Protein AF-A0A1V5JL37-F1 (afdb_monomer_lite)

Sequence (214 aa):
MAGTAVRIALARSAGPIFIAGLDFAVRDLEEHVRPNAFDREAEAGIGRLRPLETGKYGRIIRFYPEKLGGSLRSSQSLKTYAGWFAARRFPGLYRLAPSPVATGIPESPRGIWEALPRSSPPPRFRALPLPGLSDRAALVRRLVDGFLREIRRARTPEDLSPFARDLAEAVEPDLTFGPGDVPRTGTGGGFSEPLRESLAAFAESLLPFGRTSR

pLDDT: mean 81.38, std 13.49, range [35.47, 95.44]

Radius of gyration: 21.12 Å; chains: 1; bounding box: 42×52×61 Å

Foldseek 3Di:
DVVVVLVVCLVPDPAFDEDEFLQQKAFALGPGDPPDPCVVVLVVPDDPVRHSNVVSNVCCCVAFVADLDDRITHHPVSVVQLVVQLVDDRPRYAYCDDHSGRNVHHHDDPCVVVVDPDDPPDDDDDDDPDPDLLVVLVVLVVVLVVLLVQLVPFFALVSHDPVSNVLLCVQPVLDDPDPDDDRPDDDDRTCDPVSSVSSNVVSVVSNVSSDDDD

Secondary structure (DSSP, 8-state):
-HHHHHHHHHHH-SS-EEE-S--SSEETTBSSSSSPTTHHHHHTT-BTTB-HHHHHHHHHHHH--EEEETTEEE-HHHHHHHHHHHTS--TTEEESS--SS--SPPBPPTTHHHHS---SSPP---PPPPPPHHHHHHHHHHHHHHHHHHHHH-SSGGGS-HHHHHHHHHH-TT----TTPPP-SSS-SS--HHHHHHHHHHHHHTGGGG----

Structure (mmCIF, N/CA/C/O backbone):
data_AF-A0A1V5JL37-F1
#
_entry.id   AF-A0A1V5JL37-F1
#
loop_
_atom_site.group_PDB
_atom_site.id
_atom_site.type_symbol
_atom_site.label_atom_id
_atom_site.label_alt_id
_atom_site.label_comp_id
_atom_site.label_asym_id
_atom_site.label_entity_id
_atom_site.label_seq_id
_atom_site.pdbx_PDB_ins_code
_atom_site.Cartn_x
_atom_site.Cartn_y
_atom_site.Cartn_z
_atom_site.occupancy
_atom_site.B_iso_or_equiv
_atom_site.auth_seq_id
_atom_site.auth_comp_id
_atom_site.auth_asym_id
_atom_site.auth_atom_id
_atom_site.pdbx_PDB_model_num
ATOM 1 N N . MET A 1 1 ? 3.698 3.177 -2.087 1.00 65.19 1 MET A N 1
ATOM 2 C CA . MET A 1 1 ? 4.440 2.047 -1.473 1.00 65.19 1 MET A CA 1
ATOM 3 C C . MET A 1 1 ? 4.209 0.733 -2.225 1.00 65.19 1 MET A C 1
ATOM 5 O O . MET A 1 1 ? 5.151 0.250 -2.836 1.00 65.19 1 MET A O 1
ATOM 9 N N . ALA A 1 2 ? 2.990 0.172 -2.251 1.00 82.81 2 ALA A N 1
ATOM 10 C CA . ALA A 1 2 ? 2.749 -1.159 -2.837 1.00 82.81 2 ALA A CA 1
ATOM 11 C C . ALA A 1 2 ? 3.005 -1.253 -4.356 1.00 82.81 2 ALA A C 1
ATOM 13 O O . ALA A 1 2 ? 3.707 -2.159 -4.794 1.00 82.81 2 ALA A O 1
ATOM 14 N N . GLY A 1 3 ? 2.502 -0.305 -5.159 1.00 83.75 3 GLY A N 1
ATOM 15 C CA . GLY A 1 3 ? 2.716 -0.310 -6.616 1.00 83.75 3 GLY A CA 1
ATOM 16 C C . GLY A 1 3 ? 4.201 -0.257 -6.998 1.00 83.75 3 GLY A C 1
ATOM 17 O O . GLY A 1 3 ? 4.668 -1.047 -7.814 1.00 83.75 3 GLY A O 1
ATOM 18 N N . THR A 1 4 ? 4.975 0.603 -6.334 1.00 82.38 4 THR A N 1
ATOM 19 C CA . THR A 1 4 ? 6.432 0.692 -6.518 1.00 82.38 4 THR A CA 1
ATOM 20 C C . THR A 1 4 ? 7.138 -0.606 -6.131 1.00 82.38 4 THR A C 1
ATOM 22 O O . THR A 1 4 ? 7.993 -1.074 -6.876 1.00 82.38 4 THR A O 1
ATOM 25 N N . ALA A 1 5 ? 6.768 -1.219 -5.000 1.00 86.75 5 ALA A N 1
ATOM 26 C CA . ALA A 1 5 ? 7.346 -2.491 -4.571 1.00 86.75 5 ALA A CA 1
ATOM 27 C C . ALA A 1 5 ? 7.088 -3.608 -5.596 1.00 86.75 5 ALA A C 1
ATOM 29 O O . ALA A 1 5 ? 8.011 -4.341 -5.943 1.00 86.75 5 ALA A O 1
ATOM 30 N N . VAL A 1 6 ? 5.868 -3.682 -6.140 1.00 90.00 6 VAL A N 1
ATOM 31 C CA . VAL A 1 6 ? 5.514 -4.633 -7.205 1.00 90.00 6 VAL A CA 1
ATOM 32 C C . VAL A 1 6 ? 6.345 -4.390 -8.462 1.00 90.00 6 VAL A C 1
ATOM 34 O O . VAL A 1 6 ? 6.887 -5.339 -9.020 1.00 90.00 6 VAL A O 1
ATOM 37 N N . ARG A 1 7 ? 6.523 -3.133 -8.883 1.00 86.31 7 ARG A N 1
ATOM 38 C CA . ARG A 1 7 ? 7.370 -2.802 -10.041 1.00 86.31 7 ARG A CA 1
ATOM 39 C C . ARG A 1 7 ? 8.827 -3.193 -9.834 1.00 86.31 7 ARG A C 1
ATOM 41 O O . ARG A 1 7 ? 9.438 -3.747 -10.741 1.00 86.31 7 ARG A O 1
ATOM 48 N N . ILE A 1 8 ? 9.377 -2.931 -8.649 1.00 85.38 8 ILE A N 1
ATOM 49 C CA . ILE A 1 8 ? 10.748 -3.332 -8.310 1.00 85.38 8 ILE A CA 1
ATOM 50 C C . ILE A 1 8 ? 10.872 -4.856 -8.343 1.00 85.38 8 ILE A C 1
ATOM 52 O O . ILE A 1 8 ? 11.829 -5.363 -8.921 1.00 85.38 8 ILE A O 1
ATOM 56 N N . ALA A 1 9 ? 9.910 -5.579 -7.767 1.00 88.81 9 ALA A N 1
ATOM 57 C CA . ALA A 1 9 ? 9.911 -7.037 -7.770 1.00 88.81 9 ALA A CA 1
ATOM 58 C C . ALA A 1 9 ? 9.854 -7.590 -9.202 1.00 88.81 9 ALA A C 1
ATOM 60 O O . ALA A 1 9 ? 10.715 -8.374 -9.582 1.00 88.81 9 ALA A O 1
ATOM 61 N N . LEU A 1 10 ? 8.932 -7.102 -10.036 1.00 87.44 10 LEU A N 1
ATOM 62 C CA . LEU A 1 10 ? 8.824 -7.507 -11.443 1.00 87.44 10 LEU A CA 1
ATOM 63 C C . LEU A 1 10 ? 10.094 -7.207 -12.250 1.00 87.44 10 LEU A C 1
ATOM 65 O O . LEU A 1 10 ? 10.475 -7.995 -13.105 1.00 87.44 10 LEU A O 1
ATOM 69 N N . ALA A 1 11 ? 10.774 -6.094 -11.968 1.00 86.06 11 ALA A N 1
ATOM 70 C CA . ALA A 1 11 ? 12.003 -5.721 -12.665 1.00 86.06 11 ALA A CA 1
ATOM 71 C C . ALA A 1 11 ? 13.248 -6.502 -12.202 1.00 86.06 11 ALA A C 1
ATOM 73 O O . ALA A 1 11 ? 14.279 -6.460 -12.872 1.00 86.06 11 ALA A O 1
ATOM 74 N N . ARG A 1 12 ? 13.206 -7.148 -11.030 1.00 86.75 12 ARG A N 1
ATOM 75 C CA . ARG A 1 12 ? 14.384 -7.772 -10.395 1.00 86.75 12 ARG A CA 1
ATOM 76 C C . ARG A 1 12 ? 14.268 -9.280 -10.219 1.00 86.75 12 ARG A C 1
ATOM 78 O O . ARG A 1 12 ? 15.292 -9.938 -10.053 1.00 86.75 12 ARG A O 1
ATOM 85 N N . SER A 1 13 ? 13.059 -9.822 -10.231 1.00 84.25 13 SER A N 1
ATOM 86 C CA . SER A 1 13 ? 12.804 -11.242 -10.034 1.00 84.25 13 SER A CA 1
ATOM 87 C C . SER A 1 13 ? 12.755 -11.976 -11.370 1.00 84.25 13 SER A C 1
ATOM 89 O O . SER A 1 13 ? 12.051 -11.573 -12.286 1.00 84.25 13 SER A O 1
ATOM 91 N N . ALA A 1 14 ? 13.474 -13.096 -11.458 1.00 83.38 14 ALA A N 1
ATOM 92 C CA . ALA A 1 14 ? 13.397 -14.021 -12.593 1.00 83.38 14 ALA A CA 1
ATOM 93 C C . ALA A 1 14 ? 12.293 -15.087 -12.431 1.00 83.38 14 ALA A C 1
ATOM 95 O O . ALA A 1 14 ? 12.045 -15.868 -13.344 1.00 83.38 14 ALA A O 1
ATOM 96 N N . GLY A 1 15 ? 11.663 -15.152 -11.255 1.00 85.81 15 GLY A N 1
ATOM 97 C CA . GLY A 1 15 ? 10.630 -16.127 -10.908 1.00 85.81 15 GLY A CA 1
ATOM 98 C C . GLY A 1 15 ? 9.301 -15.469 -10.532 1.00 85.81 15 GLY A C 1
ATOM 99 O O . GLY A 1 15 ? 9.206 -14.239 -10.522 1.00 85.81 15 GLY A O 1
ATOM 100 N N . PRO A 1 16 ? 8.278 -16.277 -10.198 1.00 90.44 16 PRO A N 1
ATOM 101 C CA . PRO A 1 16 ? 7.002 -15.757 -9.722 1.00 90.44 16 PRO A CA 1
ATOM 102 C C . PRO A 1 16 ? 7.210 -14.926 -8.451 1.00 90.44 16 PRO A C 1
ATOM 104 O O . PRO A 1 16 ? 8.009 -15.301 -7.588 1.00 90.44 16 PRO A O 1
ATOM 107 N N . ILE A 1 17 ? 6.490 -13.810 -8.324 1.00 92.44 17 ILE A N 1
ATOM 108 C CA . ILE A 1 17 ? 6.472 -13.027 -7.088 1.00 92.44 17 ILE A CA 1
ATOM 109 C C . ILE A 1 17 ? 5.127 -13.169 -6.393 1.00 92.44 17 ILE A C 1
ATOM 111 O O . ILE A 1 17 ? 4.061 -13.156 -7.009 1.00 92.44 17 ILE A O 1
ATOM 115 N N . PHE A 1 18 ? 5.203 -13.287 -5.075 1.00 92.31 18 PHE A N 1
ATOM 116 C CA . PHE A 1 18 ? 4.049 -13.479 -4.223 1.00 92.31 18 PHE A CA 1
ATOM 117 C C . PHE A 1 18 ? 3.855 -12.267 -3.323 1.00 92.31 18 PHE A C 1
ATOM 119 O O . PHE A 1 18 ? 4.806 -11.794 -2.699 1.00 92.31 18 PHE A O 1
ATOM 126 N N . ILE A 1 19 ? 2.622 -11.773 -3.245 1.00 92.75 19 ILE A N 1
ATOM 127 C CA . ILE A 1 19 ? 2.252 -10.629 -2.417 1.00 92.75 19 ILE A CA 1
ATOM 128 C C . ILE A 1 19 ? 1.312 -11.040 -1.283 1.00 92.75 19 ILE A C 1
ATOM 130 O O . ILE A 1 19 ? 0.408 -11.860 -1.453 1.00 92.75 19 ILE A O 1
ATOM 134 N N . ALA A 1 20 ? 1.529 -10.430 -0.121 1.00 90.94 20 ALA A N 1
ATOM 135 C CA . ALA A 1 20 ? 0.721 -10.584 1.081 1.00 90.94 20 ALA A CA 1
ATOM 136 C C . ALA A 1 20 ? 0.350 -9.209 1.652 1.00 90.94 20 ALA A C 1
ATOM 138 O O . ALA A 1 20 ? 1.072 -8.236 1.431 1.00 90.94 20 ALA A O 1
ATOM 139 N N . GLY A 1 21 ? -0.764 -9.139 2.387 1.00 88.38 21 GLY A N 1
ATOM 140 C CA . GLY A 1 21 ? -1.201 -7.926 3.092 1.00 88.38 21 GLY A CA 1
ATOM 141 C C . GLY A 1 21 ? -1.661 -6.779 2.187 1.00 88.38 21 GLY A C 1
ATOM 142 O O . GLY A 1 21 ? -1.645 -5.623 2.606 1.00 88.38 21 GLY A O 1
ATOM 143 N N . LEU A 1 22 ? -2.034 -7.068 0.935 1.00 91.19 22 LEU A N 1
ATOM 144 C CA . LEU A 1 22 ? -2.552 -6.078 -0.013 1.00 91.19 22 LEU A CA 1
ATOM 145 C C . LEU A 1 22 ? -4.084 -6.140 -0.074 1.00 91.19 22 LEU A C 1
ATOM 147 O O . LEU A 1 22 ? -4.662 -6.519 -1.090 1.00 91.19 22 LEU A O 1
ATOM 151 N N . ASP A 1 23 ? -4.744 -5.820 1.033 1.00 92.25 23 ASP A N 1
ATOM 152 C CA . ASP A 1 23 ? -6.185 -6.076 1.193 1.00 92.25 23 ASP A CA 1
ATOM 153 C C . ASP A 1 23 ? -7.073 -4.908 0.744 1.00 92.25 23 ASP A C 1
ATOM 155 O O . ASP A 1 23 ? -8.267 -5.087 0.518 1.00 92.25 23 ASP A O 1
ATOM 159 N N . PHE A 1 24 ? -6.498 -3.704 0.610 1.00 93.31 24 PHE A N 1
ATOM 160 C CA . PHE A 1 24 ? -7.221 -2.447 0.335 1.00 93.31 24 PHE A CA 1
ATOM 161 C C . PHE A 1 24 ? -8.453 -2.236 1.229 1.00 93.31 24 PHE A C 1
ATOM 163 O O . PHE A 1 24 ? -9.437 -1.587 0.860 1.00 93.31 24 PHE A O 1
ATOM 170 N N . ALA A 1 25 ? -8.359 -2.764 2.441 1.00 94.38 25 ALA A N 1
ATOM 171 C CA . ALA A 1 25 ? -9.341 -2.662 3.491 1.00 94.38 25 ALA A CA 1
ATOM 172 C C . ALA A 1 25 ? -8.619 -2.662 4.837 1.00 94.38 25 ALA A C 1
ATOM 174 O O . ALA A 1 25 ? -7.505 -3.173 4.963 1.00 94.38 25 ALA A O 1
ATOM 175 N N . VAL A 1 26 ? -9.285 -2.100 5.834 1.00 94.12 26 VAL A N 1
ATOM 176 C CA . VAL A 1 26 ? -8.889 -2.163 7.240 1.00 94.12 26 VAL A CA 1
ATOM 177 C C . VAL A 1 26 ? -9.879 -3.046 7.986 1.00 94.12 26 VAL A C 1
ATOM 179 O O . VAL A 1 26 ? -11.046 -3.137 7.591 1.00 94.12 26 VAL A O 1
ATOM 182 N N . ARG A 1 27 ? -9.427 -3.696 9.059 1.00 93.19 27 ARG A N 1
ATOM 183 C CA . ARG A 1 27 ? -10.255 -4.592 9.874 1.00 93.19 27 ARG A CA 1
ATOM 184 C C . ARG A 1 27 ? -10.340 -4.056 11.294 1.00 93.19 27 ARG A C 1
ATOM 186 O O . ARG A 1 27 ? -9.326 -3.973 11.977 1.00 93.19 27 ARG A O 1
ATOM 193 N N . ASP A 1 28 ? -11.543 -3.712 11.742 1.00 92.19 28 ASP A N 1
ATOM 194 C CA . ASP A 1 28 ? -11.780 -3.097 13.053 1.00 92.19 28 ASP A CA 1
ATOM 195 C C . ASP A 1 28 ? -10.864 -1.883 13.296 1.00 92.19 28 ASP A C 1
ATOM 197 O O . ASP A 1 28 ? -10.957 -0.881 12.591 1.00 92.19 28 ASP A O 1
ATOM 201 N N . LEU A 1 29 ? -9.977 -1.970 14.292 1.00 90.38 29 LEU A N 1
ATOM 202 C CA . LEU A 1 29 ? -9.016 -0.933 14.676 1.00 90.38 29 LEU A CA 1
ATOM 203 C C . LEU A 1 29 ? -7.620 -1.152 14.072 1.00 90.38 29 LEU A C 1
ATOM 205 O O . LEU A 1 29 ? -6.661 -0.489 14.471 1.00 90.38 29 LEU A O 1
ATOM 209 N N . GLU A 1 30 ? -7.491 -2.109 13.153 1.00 89.25 30 GLU A N 1
ATOM 210 C CA . GLU A 1 30 ? -6.232 -2.518 12.536 1.00 89.25 30 GLU A CA 1
ATOM 211 C C . GLU A 1 30 ? -6.154 -2.006 11.096 1.00 89.25 30 GLU A C 1
ATOM 213 O O . GLU A 1 30 ? -6.783 -2.538 10.179 1.00 89.25 30 GLU A O 1
ATOM 218 N N . GLU A 1 31 ? -5.354 -0.956 10.902 1.00 88.00 31 GLU A N 1
ATOM 219 C CA . GLU A 1 31 ? -5.059 -0.392 9.577 1.00 88.00 31 GLU A CA 1
ATOM 220 C C . GLU A 1 31 ? -3.932 -1.156 8.860 1.00 88.00 31 GLU A C 1
ATOM 222 O O . GLU A 1 31 ? -3.857 -1.166 7.633 1.00 88.00 31 GLU A O 1
ATOM 227 N N . HIS A 1 32 ? -3.041 -1.793 9.627 1.00 86.25 32 HIS A N 1
ATOM 228 C CA . HIS A 1 32 ? -1.829 -2.446 9.138 1.00 86.25 32 HIS A CA 1
ATOM 229 C C . HIS A 1 32 ? -1.472 -3.689 9.958 1.00 86.25 32 HIS A C 1
ATOM 231 O O . HIS A 1 32 ? -1.876 -3.833 11.112 1.00 86.25 32 HIS A O 1
ATOM 237 N N . VAL A 1 33 ? -0.641 -4.558 9.371 1.00 85.62 33 VAL A N 1
ATOM 238 C CA . VAL A 1 33 ? -0.002 -5.658 10.101 1.00 85.62 33 VAL A CA 1
ATOM 239 C C . VAL A 1 33 ? 0.884 -5.108 11.221 1.00 85.62 33 VAL A C 1
ATOM 241 O O . VAL A 1 33 ? 1.600 -4.119 11.033 1.00 85.62 33 VAL A O 1
ATOM 244 N N . ARG A 1 34 ? 0.838 -5.754 12.388 1.00 82.06 34 ARG A N 1
ATOM 245 C CA . ARG A 1 34 ? 1.674 -5.390 13.532 1.00 82.06 34 ARG A CA 1
ATOM 246 C C . ARG A 1 34 ? 3.033 -6.100 13.484 1.00 82.06 34 ARG A C 1
ATOM 248 O O . ARG A 1 34 ? 3.092 -7.252 13.052 1.00 82.06 34 ARG A O 1
ATOM 255 N N . PRO A 1 35 ? 4.103 -5.459 13.986 1.00 80.12 35 PRO A N 1
ATOM 256 C CA . PRO A 1 35 ? 4.133 -4.092 14.519 1.00 80.12 35 PRO A CA 1
ATOM 257 C C . PRO A 1 35 ? 4.178 -3.037 13.401 1.00 80.12 35 PRO A C 1
ATOM 259 O O . PRO A 1 35 ? 4.960 -3.167 12.459 1.00 80.12 35 PRO A O 1
ATOM 262 N N . ASN A 1 36 ? 3.386 -1.967 13.523 1.00 79.12 36 ASN A N 1
ATOM 263 C CA . ASN A 1 36 ? 3.462 -0.826 12.614 1.00 79.12 36 ASN A CA 1
ATOM 264 C C . ASN A 1 36 ? 4.206 0.346 13.279 1.00 79.12 36 ASN A C 1
ATOM 266 O O . ASN A 1 36 ? 4.000 0.648 14.451 1.00 79.12 36 ASN A O 1
ATOM 270 N N . ALA A 1 37 ? 5.081 1.029 12.534 1.00 73.81 37 ALA A N 1
ATOM 271 C CA . ALA A 1 37 ? 5.881 2.131 13.078 1.00 73.81 37 ALA A CA 1
ATOM 272 C C . ALA A 1 37 ? 5.026 3.297 13.616 1.00 73.81 37 ALA A C 1
ATOM 274 O O . ALA A 1 37 ? 5.430 3.950 14.577 1.00 73.81 37 ALA A O 1
ATOM 275 N N . PHE A 1 38 ? 3.841 3.521 13.042 1.00 77.12 38 PHE A N 1
ATOM 276 C CA . PHE A 1 38 ? 2.899 4.561 13.460 1.00 77.12 38 PHE A CA 1
ATOM 277 C C . PHE A 1 38 ? 2.055 4.160 14.676 1.00 77.12 38 PHE A C 1
ATOM 279 O O . PHE A 1 38 ? 1.440 5.033 15.290 1.00 77.12 38 PHE A O 1
ATOM 286 N N . ASP A 1 39 ? 2.047 2.879 15.074 1.00 80.75 39 ASP A N 1
ATOM 287 C CA . ASP A 1 39 ? 1.365 2.454 16.304 1.00 80.75 39 ASP A CA 1
ATOM 288 C C . ASP A 1 39 ? 1.979 3.159 17.522 1.00 80.75 39 ASP A C 1
ATOM 290 O O . ASP A 1 39 ? 1.252 3.676 18.366 1.00 80.75 39 ASP A O 1
ATOM 294 N N . ARG A 1 40 ? 3.313 3.288 17.560 1.00 81.38 40 ARG A N 1
ATOM 295 C CA . ARG A 1 40 ? 4.029 3.966 18.654 1.00 81.38 40 ARG A CA 1
ATOM 296 C C . ARG A 1 40 ? 3.666 5.439 18.795 1.00 81.38 40 ARG A C 1
ATOM 298 O O . ARG A 1 40 ? 3.584 5.950 19.906 1.00 81.38 40 ARG A O 1
ATOM 305 N N . GLU A 1 41 ? 3.458 6.123 17.676 1.00 79.88 41 GLU A N 1
ATOM 306 C CA . GLU A 1 41 ? 3.046 7.526 17.686 1.00 79.88 41 GLU A CA 1
ATOM 307 C C . GLU A 1 41 ? 1.610 7.671 18.202 1.00 79.88 41 GLU A C 1
ATOM 309 O O . GLU A 1 41 ? 1.326 8.556 19.008 1.00 79.88 41 GLU A O 1
ATOM 314 N N . ALA A 1 42 ? 0.714 6.759 17.808 1.00 77.69 42 ALA A N 1
ATOM 315 C CA . ALA A 1 42 ? -0.639 6.708 18.354 1.00 77.69 42 ALA A CA 1
ATOM 316 C C . ALA A 1 42 ? -0.639 6.401 19.864 1.00 77.69 42 ALA A C 1
ATOM 318 O O . ALA A 1 42 ? -1.475 6.929 20.600 1.00 77.69 42 ALA A O 1
ATOM 319 N N . GLU A 1 43 ? 0.309 5.585 20.328 1.00 84.81 43 GLU A N 1
ATOM 320 C CA . GLU A 1 43 ? 0.458 5.206 21.733 1.00 84.81 43 GLU A CA 1
ATOM 321 C C . GLU A 1 43 ? 1.050 6.313 22.619 1.00 84.81 43 GLU A C 1
ATOM 323 O O . GLU A 1 43 ? 0.711 6.405 23.798 1.00 84.81 43 GLU A O 1
ATOM 328 N N . ALA A 1 44 ? 1.874 7.205 22.062 1.00 84.19 44 ALA A N 1
ATOM 329 C CA . ALA A 1 44 ? 2.546 8.265 22.820 1.00 84.19 44 ALA A CA 1
ATOM 330 C C . ALA A 1 44 ? 1.585 9.260 23.506 1.00 84.19 44 ALA A C 1
ATOM 332 O O . ALA A 1 44 ? 1.969 9.938 24.456 1.00 84.19 44 ALA A O 1
ATOM 333 N N . GLY A 1 45 ? 0.337 9.359 23.036 1.00 80.06 45 GLY A N 1
ATOM 334 C CA . GLY A 1 45 ? -0.687 10.257 23.581 1.00 80.06 45 GLY A CA 1
ATOM 335 C C . GLY A 1 45 ? -1.691 9.604 24.536 1.00 80.06 45 GLY A C 1
ATOM 336 O O . GLY A 1 45 ? -2.704 10.238 24.847 1.00 80.06 45 GLY A O 1
ATOM 337 N N . ILE A 1 46 ? -1.473 8.350 24.944 1.00 88.69 46 ILE A N 1
ATOM 338 C CA . ILE A 1 46 ? -2.421 7.608 25.786 1.00 88.69 46 ILE A CA 1
ATOM 339 C C . ILE A 1 46 ? -2.385 8.126 27.225 1.00 88.69 46 ILE A C 1
ATOM 341 O O . ILE A 1 46 ? -1.328 8.296 27.827 1.00 88.69 46 ILE A O 1
ATOM 345 N N . GLY A 1 47 ? -3.566 8.303 27.813 1.00 87.69 47 GLY A N 1
ATOM 346 C CA . GLY A 1 47 ? -3.708 8.592 29.236 1.00 87.69 47 GLY A CA 1
ATOM 347 C C . GLY A 1 47 ? -5.092 8.228 29.759 1.00 87.69 47 GLY A C 1
ATOM 348 O O . GLY A 1 47 ? -5.980 7.853 28.997 1.00 87.69 47 GLY A O 1
ATOM 349 N N . ARG A 1 48 ? -5.307 8.395 31.070 1.00 91.50 48 ARG A N 1
ATOM 350 C CA . ARG A 1 48 ? -6.574 8.050 31.746 1.00 91.50 48 ARG A CA 1
ATOM 351 C C . ARG A 1 48 ? -7.815 8.670 31.086 1.00 91.50 48 ARG A C 1
ATOM 353 O O . ARG A 1 48 ? -8.865 8.041 31.067 1.00 91.50 48 ARG A O 1
ATOM 360 N N . LEU A 1 49 ? -7.695 9.891 30.561 1.00 91.56 49 LEU A N 1
ATOM 361 C CA . LEU A 1 49 ? -8.787 10.623 29.901 1.00 91.56 49 LEU A CA 1
ATOM 362 C C . LEU A 1 49 ? -8.772 10.495 28.369 1.00 91.56 49 LEU A C 1
ATOM 364 O O . LEU A 1 49 ? -9.640 11.044 27.696 1.00 91.56 49 LEU A O 1
ATOM 368 N N . ARG A 1 50 ? -7.787 9.787 27.807 1.00 87.50 50 ARG A N 1
ATOM 369 C CA . ARG A 1 50 ? -7.625 9.589 26.364 1.00 87.50 50 ARG A CA 1
ATOM 370 C C . ARG A 1 50 ? -7.179 8.148 26.075 1.00 87.50 50 ARG A C 1
ATOM 372 O O . ARG A 1 50 ? -5.995 7.921 25.813 1.00 87.50 50 ARG A O 1
ATOM 379 N N . PRO A 1 51 ? -8.106 7.175 26.141 1.00 90.69 51 PRO A N 1
ATOM 380 C CA . PRO A 1 51 ? -7.819 5.788 25.783 1.00 90.69 51 PRO A CA 1
ATOM 381 C C . PRO A 1 51 ? -7.404 5.660 24.313 1.00 90.69 51 PRO A C 1
ATOM 383 O O . PRO A 1 51 ? -7.907 6.392 23.451 1.00 90.69 51 PRO A O 1
ATOM 386 N N . LEU A 1 52 ? -6.515 4.709 24.020 1.00 90.25 52 LEU A N 1
ATOM 387 C CA . LEU A 1 52 ? -6.020 4.456 22.664 1.00 90.25 52 LEU A CA 1
ATOM 388 C C . LEU A 1 52 ? -7.157 4.076 21.714 1.00 90.25 52 LEU A C 1
ATOM 390 O O . LEU A 1 52 ? -7.225 4.553 20.581 1.00 90.25 52 LEU A O 1
ATOM 394 N N . GLU A 1 53 ? -8.060 3.226 22.192 1.00 91.25 53 GLU A N 1
ATOM 395 C CA . GLU A 1 53 ? -9.157 2.628 21.439 1.00 91.25 53 GLU A CA 1
ATOM 396 C C . GLU A 1 53 ? -10.118 3.698 20.928 1.00 91.25 53 GLU A C 1
ATOM 398 O O . GLU A 1 53 ? -10.505 3.657 19.763 1.00 91.25 53 GLU A O 1
ATOM 403 N N . THR A 1 54 ? -10.432 4.711 21.744 1.00 91.06 54 THR A N 1
ATOM 404 C CA . THR A 1 54 ? -11.265 5.851 21.329 1.00 91.06 54 THR A CA 1
ATOM 405 C C . THR A 1 54 ? -10.618 6.612 20.172 1.00 91.06 54 THR A C 1
ATOM 407 O O . THR A 1 54 ? -11.288 6.963 19.199 1.00 91.06 54 THR A O 1
ATOM 410 N N . GLY A 1 55 ? -9.300 6.832 20.245 1.00 88.31 55 GLY A N 1
ATOM 411 C CA . GLY A 1 55 ? -8.536 7.481 19.181 1.00 88.31 55 GLY A CA 1
ATOM 412 C C . GLY A 1 55 ? -8.503 6.654 17.895 1.00 88.31 55 GLY A C 1
ATOM 413 O O . GLY A 1 55 ? -8.792 7.181 16.817 1.00 88.31 55 GLY A O 1
ATOM 414 N N . LYS A 1 56 ? -8.208 5.353 18.008 1.00 89.69 56 LYS A N 1
ATOM 415 C CA . LYS A 1 56 ? -8.204 4.419 16.872 1.00 89.69 56 LYS A CA 1
ATOM 416 C C . LYS A 1 56 ? -9.583 4.332 16.224 1.00 89.69 56 LYS A C 1
ATOM 418 O O . LYS A 1 56 ? -9.691 4.460 15.010 1.00 89.69 56 LYS A O 1
ATOM 423 N N . TYR A 1 57 ? -10.643 4.208 17.016 1.00 91.38 57 TYR A N 1
ATOM 424 C CA . TYR A 1 57 ? -12.013 4.139 16.515 1.00 91.38 57 TYR A CA 1
ATOM 425 C C . TYR A 1 57 ? -12.419 5.414 15.770 1.00 91.38 57 TYR A C 1
ATOM 427 O O . TYR A 1 57 ? -12.896 5.346 14.635 1.00 91.38 57 TYR A O 1
ATOM 435 N N . GLY A 1 58 ? -12.164 6.587 16.362 1.00 90.88 58 GLY A N 1
ATOM 436 C CA . GLY A 1 58 ? -12.439 7.872 15.717 1.00 90.88 58 GLY A CA 1
ATOM 437 C C . GLY A 1 58 ? -11.684 8.036 14.396 1.00 90.88 58 GLY A C 1
ATOM 438 O O . GLY A 1 58 ? -12.264 8.469 13.399 1.00 90.88 58 GLY A O 1
ATOM 439 N N . ARG A 1 59 ? -10.409 7.622 14.355 1.00 89.06 59 ARG A N 1
ATOM 440 C CA . ARG A 1 59 ? -9.609 7.589 13.124 1.00 89.06 59 ARG A CA 1
ATOM 441 C C . ARG A 1 59 ? -10.243 6.668 12.079 1.00 89.06 59 ARG A C 1
ATOM 443 O O . ARG A 1 59 ? -10.452 7.098 10.948 1.00 89.06 59 ARG A O 1
ATOM 450 N N . ILE A 1 60 ? -10.591 5.440 12.454 1.00 92.44 60 ILE A N 1
ATOM 451 C CA . ILE A 1 60 ? -11.167 4.454 11.536 1.00 92.44 60 ILE A CA 1
ATOM 452 C C . ILE A 1 60 ? -12.478 4.955 10.921 1.00 92.44 60 ILE A C 1
ATOM 454 O O . ILE A 1 60 ? -12.674 4.854 9.710 1.00 92.44 60 ILE A O 1
ATOM 458 N N . ILE A 1 61 ? -13.373 5.538 11.722 1.00 91.75 61 ILE A N 1
ATOM 459 C CA . ILE A 1 61 ? -14.628 6.129 11.226 1.00 91.75 61 ILE A CA 1
ATOM 460 C C . ILE A 1 61 ? -14.383 7.271 10.266 1.00 91.75 61 ILE A C 1
ATOM 462 O O . ILE A 1 61 ? -15.036 7.331 9.225 1.00 91.75 61 ILE A O 1
ATOM 466 N N . ARG A 1 62 ? -13.427 8.133 10.594 1.00 92.00 62 ARG A N 1
ATOM 467 C CA . ARG A 1 62 ? -13.130 9.311 9.794 1.00 92.00 62 ARG A CA 1
ATOM 468 C C . ARG A 1 62 ? -12.474 8.974 8.456 1.00 92.00 62 ARG A C 1
ATOM 470 O O . ARG A 1 62 ? -12.877 9.530 7.442 1.00 92.00 62 ARG A O 1
ATOM 477 N N . PHE A 1 63 ? -11.455 8.116 8.451 1.00 91.56 63 PHE A N 1
ATOM 478 C CA . PHE A 1 63 ? -10.622 7.886 7.264 1.00 91.56 63 PHE A CA 1
ATOM 479 C C . PHE A 1 63 ? -11.062 6.691 6.419 1.00 91.56 63 PHE A C 1
ATOM 481 O O . PHE A 1 63 ? -10.788 6.673 5.221 1.00 91.56 63 PHE A O 1
ATOM 488 N N . TYR A 1 64 ? -11.792 5.737 7.002 1.00 95.06 64 TYR A N 1
ATOM 489 C CA . TYR A 1 64 ? -12.343 4.579 6.294 1.00 95.06 64 TYR A CA 1
ATOM 490 C C . TYR A 1 64 ? -13.863 4.526 6.492 1.00 95.06 64 TYR A C 1
ATOM 492 O O . TYR A 1 64 ? -14.376 3.648 7.190 1.00 95.06 64 TYR A O 1
ATOM 500 N N . PRO A 1 65 ? -14.609 5.518 5.969 1.00 93.62 65 PRO A N 1
ATOM 501 C CA . PRO A 1 65 ? -16.035 5.659 6.256 1.00 93.62 65 PRO A CA 1
ATOM 502 C C . PRO A 1 65 ? -16.868 4.498 5.698 1.00 93.62 65 PRO A C 1
ATOM 504 O O . PRO A 1 65 ? -17.887 4.124 6.286 1.00 93.62 65 PRO A O 1
ATOM 507 N N . GLU A 1 66 ? -16.422 3.893 4.603 1.00 94.44 66 GLU A N 1
ATOM 508 C CA . GLU A 1 66 ? -17.156 2.858 3.894 1.00 94.44 66 GLU A CA 1
ATOM 509 C C . GLU A 1 66 ? -17.047 1.498 4.577 1.00 94.44 66 GLU A C 1
ATOM 511 O O . GLU A 1 66 ? -15.957 1.054 4.928 1.00 94.44 66 GLU A O 1
ATOM 516 N N . LYS A 1 67 ? -18.179 0.807 4.726 1.00 94.44 67 LYS A N 1
ATOM 517 C CA . LYS A 1 67 ? -18.236 -0.565 5.238 1.00 94.44 67 LYS A CA 1
ATOM 518 C C . LYS A 1 67 ? -18.309 -1.544 4.071 1.00 94.44 67 LYS A C 1
ATOM 520 O O . LYS A 1 67 ? -19.180 -1.405 3.221 1.00 94.44 67 LYS A O 1
ATOM 525 N N . LEU A 1 68 ? -17.434 -2.546 4.074 1.00 92.38 68 LEU A N 1
ATOM 526 C CA . LEU A 1 68 ? -17.428 -3.624 3.077 1.00 92.38 68 LEU A CA 1
ATOM 527 C C . LEU A 1 68 ? -18.211 -4.867 3.538 1.00 92.38 68 LEU A C 1
ATOM 529 O O . LEU A 1 68 ? -18.495 -5.749 2.736 1.00 92.38 68 LEU A O 1
ATOM 533 N N . GLY A 1 69 ? -18.556 -4.935 4.826 1.00 89.38 69 GLY A N 1
ATOM 534 C CA . GLY A 1 69 ? -19.209 -6.080 5.462 1.00 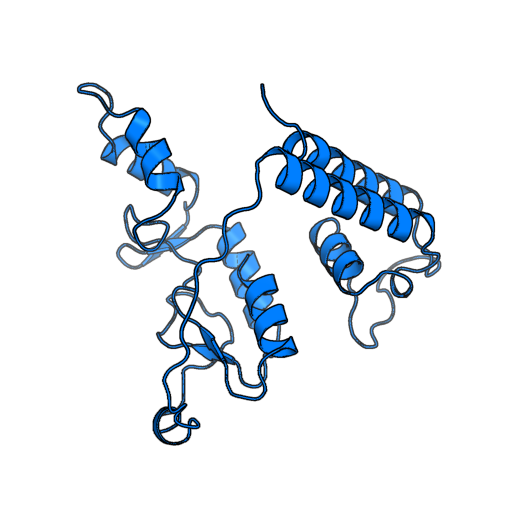89.38 69 GLY A CA 1
ATOM 535 C C . GLY A 1 69 ? -18.413 -6.578 6.669 1.00 89.38 69 GLY A C 1
ATOM 536 O O . GLY A 1 69 ? -17.188 -6.463 6.710 1.00 89.38 69 GLY A O 1
ATOM 537 N N . GLY A 1 70 ? -19.108 -7.100 7.683 1.00 89.56 70 GLY A N 1
ATOM 538 C CA . GLY A 1 70 ? -18.481 -7.493 8.949 1.00 89.56 70 GLY A CA 1
ATOM 539 C C . GLY A 1 70 ? -17.698 -6.338 9.588 1.00 89.56 70 GLY A C 1
ATOM 540 O O . GLY A 1 70 ? -18.207 -5.220 9.689 1.00 89.56 70 GLY A O 1
ATOM 541 N N . SER A 1 71 ? -16.452 -6.606 9.984 1.00 92.00 71 SER A N 1
ATOM 542 C CA . SER A 1 71 ? -15.519 -5.621 10.546 1.00 92.00 71 SER A CA 1
ATOM 543 C C . SER A 1 71 ? -14.661 -4.883 9.511 1.0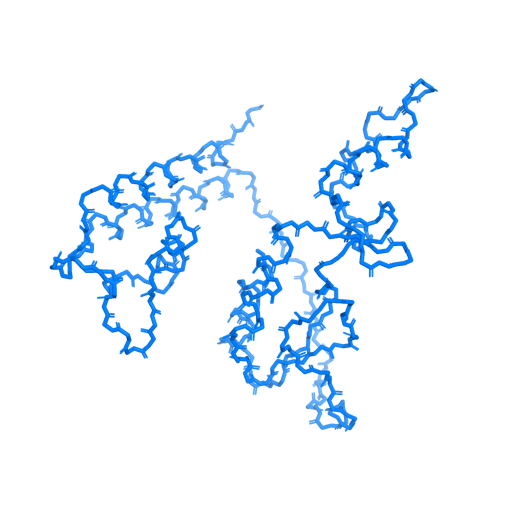0 92.00 71 SER A C 1
ATOM 545 O O . SER A 1 71 ? -13.774 -4.107 9.877 1.00 92.00 71 SER A O 1
ATOM 547 N N . LEU A 1 72 ? -14.895 -5.110 8.216 1.00 95.12 72 LEU A N 1
ATOM 548 C CA . LEU A 1 72 ? -14.055 -4.570 7.153 1.00 95.12 72 LEU A CA 1
ATOM 549 C C . LEU A 1 72 ? -14.551 -3.216 6.664 1.00 95.12 72 LEU A C 1
ATOM 551 O O . LEU A 1 72 ? -15.745 -3.004 6.415 1.00 95.12 72 LEU A O 1
ATOM 555 N N . ARG A 1 73 ? -13.603 -2.295 6.489 1.00 95.44 73 ARG A N 1
ATOM 556 C CA . ARG A 1 73 ? -13.868 -0.929 6.035 1.00 95.44 73 ARG A CA 1
ATOM 557 C C . ARG A 1 73 ? -12.856 -0.492 4.990 1.00 95.44 73 ARG A C 1
ATOM 559 O O . ARG A 1 73 ? -11.756 -1.032 4.915 1.00 95.44 73 ARG A O 1
ATOM 566 N N . SER A 1 74 ? -13.234 0.479 4.171 1.00 95.31 74 SER A N 1
ATOM 567 C CA . SER A 1 74 ? -12.380 1.016 3.114 1.00 95.31 74 SER A CA 1
ATOM 568 C C . SER A 1 74 ? -12.544 2.528 2.976 1.00 95.31 74 SER A C 1
ATOM 570 O O . SER A 1 74 ? -13.311 3.171 3.696 1.00 95.31 74 SER A O 1
ATOM 572 N N . SER A 1 75 ? -11.769 3.103 2.066 1.00 94.56 75 SER A N 1
ATOM 573 C CA . SER A 1 75 ? -11.770 4.524 1.748 1.00 94.56 75 SER A CA 1
ATOM 574 C C . SER A 1 75 ? -11.664 4.724 0.243 1.00 94.56 75 SER A C 1
ATOM 576 O O . SER A 1 75 ? -11.255 3.822 -0.494 1.00 94.56 75 SER A O 1
ATOM 578 N N . GLN A 1 76 ? -11.973 5.936 -0.217 1.00 91.00 76 GLN A N 1
ATOM 579 C CA . GLN A 1 76 ? -11.820 6.279 -1.627 1.00 91.00 76 GLN A CA 1
ATOM 580 C C . GLN A 1 76 ? -10.379 6.066 -2.109 1.00 91.00 76 GLN A C 1
ATOM 582 O O . GLN A 1 76 ? -10.168 5.515 -3.182 1.00 91.00 76 GLN A O 1
ATOM 587 N N . SER A 1 77 ? -9.380 6.422 -1.299 1.00 89.12 77 SER A N 1
ATOM 588 C CA . SER A 1 77 ? -7.972 6.215 -1.650 1.00 89.12 77 SER A CA 1
ATOM 589 C C . SER A 1 77 ? -7.632 4.732 -1.819 1.00 89.12 77 SER A C 1
ATOM 591 O O . SER A 1 77 ? -6.961 4.364 -2.782 1.00 89.12 77 SER A O 1
ATOM 593 N N . LEU A 1 78 ? -8.111 3.861 -0.920 1.00 92.62 78 LEU A N 1
ATOM 594 C CA . LEU A 1 78 ? -7.882 2.417 -1.031 1.00 92.62 78 LEU A CA 1
ATOM 595 C C . LEU A 1 78 ? -8.567 1.826 -2.267 1.00 92.62 78 LEU A C 1
ATOM 597 O O . LEU A 1 78 ? -7.958 1.019 -2.967 1.00 92.62 78 LEU A O 1
ATOM 601 N N . LYS A 1 79 ? -9.783 2.282 -2.584 1.00 91.62 79 LYS A N 1
ATOM 602 C CA . LYS A 1 79 ? -10.487 1.921 -3.821 1.00 91.62 79 LYS A CA 1
ATOM 603 C C . LYS A 1 79 ? -9.735 2.344 -5.071 1.00 91.62 79 LYS A C 1
ATOM 605 O O . LYS A 1 79 ? -9.608 1.541 -5.988 1.00 91.62 79 LYS A O 1
ATOM 610 N N . THR A 1 80 ? -9.208 3.567 -5.102 1.00 90.00 80 THR A N 1
ATOM 611 C CA . THR A 1 80 ? -8.397 4.051 -6.224 1.00 90.00 80 THR A CA 1
ATOM 612 C C . THR A 1 80 ? -7.195 3.140 -6.450 1.00 90.00 80 THR A C 1
ATOM 614 O O . THR A 1 80 ? -6.942 2.730 -7.581 1.00 90.00 80 THR A O 1
ATOM 617 N N . TYR A 1 81 ? -6.488 2.745 -5.386 1.00 90.19 81 TYR A N 1
ATOM 618 C CA . TYR A 1 81 ? -5.374 1.807 -5.524 1.00 90.19 81 TYR A CA 1
ATOM 619 C C . TYR A 1 81 ? -5.821 0.404 -5.944 1.00 90.19 81 TYR A C 1
ATOM 621 O O . TYR A 1 81 ? -5.185 -0.187 -6.815 1.00 90.19 81 TYR A O 1
ATOM 629 N N . ALA A 1 82 ? -6.914 -0.121 -5.388 1.00 92.50 82 ALA A N 1
ATOM 630 C CA . ALA A 1 82 ? -7.466 -1.404 -5.816 1.00 92.50 82 ALA A CA 1
ATOM 631 C C . ALA A 1 82 ? -7.822 -1.389 -7.313 1.00 92.50 82 ALA A C 1
ATOM 633 O O . ALA A 1 82 ? -7.444 -2.306 -8.041 1.00 92.50 82 ALA A O 1
ATOM 634 N N . GLY A 1 83 ? -8.453 -0.308 -7.784 1.00 90.62 83 GLY A N 1
ATOM 635 C CA . GLY A 1 83 ? -8.762 -0.074 -9.193 1.00 90.62 83 GLY A CA 1
ATOM 636 C C . GLY A 1 83 ? -7.512 0.048 -10.065 1.00 90.62 83 GLY A C 1
ATOM 637 O O . GLY A 1 83 ? -7.448 -0.561 -11.129 1.00 90.62 83 GLY A O 1
ATOM 638 N N . TRP A 1 84 ? -6.477 0.756 -9.597 1.00 91.31 84 TRP A N 1
ATOM 639 C CA . TRP A 1 84 ? -5.192 0.863 -10.297 1.00 91.31 84 TRP A CA 1
ATOM 640 C C . TRP A 1 84 ? -4.544 -0.507 -10.529 1.00 91.31 84 TRP A C 1
ATOM 642 O O . TRP A 1 84 ? -4.024 -0.754 -11.622 1.00 91.31 84 TRP A O 1
ATOM 652 N N . PHE A 1 85 ? -4.603 -1.394 -9.527 1.00 92.75 85 PHE A N 1
ATOM 653 C CA . PHE A 1 85 ? -4.141 -2.777 -9.652 1.00 92.75 85 PHE A CA 1
ATOM 654 C C . PHE A 1 85 ? -5.051 -3.595 -10.573 1.00 92.75 85 PHE A C 1
ATOM 656 O O . PHE A 1 85 ? -4.547 -4.280 -11.457 1.00 92.75 85 PHE A O 1
ATOM 663 N N . ALA A 1 86 ? -6.373 -3.484 -10.424 1.00 92.00 86 ALA A N 1
ATOM 664 C CA . ALA A 1 86 ? -7.331 -4.251 -11.217 1.00 92.00 86 ALA A CA 1
ATOM 665 C C . ALA A 1 86 ? -7.288 -3.910 -12.716 1.00 92.00 86 ALA A C 1
ATOM 667 O O . ALA A 1 86 ? -7.500 -4.783 -13.554 1.00 92.00 86 ALA A O 1
ATOM 668 N N . ALA A 1 87 ? -6.976 -2.659 -13.058 1.00 88.75 87 ALA A N 1
ATOM 669 C CA . ALA A 1 87 ? -6.853 -2.190 -14.436 1.00 88.75 87 ALA A CA 1
ATOM 670 C C . ALA A 1 87 ? -5.563 -2.653 -15.141 1.00 88.75 87 ALA A C 1
ATOM 672 O O . ALA A 1 87 ? -5.380 -2.381 -16.326 1.00 88.75 87 ALA A O 1
ATOM 673 N N . ARG A 1 88 ? -4.640 -3.317 -14.433 1.00 88.81 88 ARG A N 1
ATOM 674 C CA . ARG A 1 88 ? -3.318 -3.693 -14.950 1.00 88.81 88 ARG A CA 1
ATOM 675 C C . ARG A 1 88 ? -3.096 -5.192 -14.843 1.00 88.81 88 ARG A C 1
ATOM 677 O O . ARG A 1 88 ? -3.560 -5.856 -13.922 1.00 88.81 88 ARG A O 1
ATOM 684 N N . ARG A 1 89 ? -2.326 -5.733 -15.786 1.00 87.44 89 ARG A N 1
ATOM 685 C CA . ARG A 1 89 ? -1.851 -7.117 -15.715 1.00 87.44 89 ARG A CA 1
ATOM 686 C C . ARG A 1 89 ? -0.431 -7.134 -15.179 1.00 87.44 89 ARG A C 1
ATOM 688 O O . ARG A 1 89 ? 0.433 -6.424 -15.682 1.00 87.44 89 ARG A O 1
ATOM 695 N N . PHE A 1 90 ? -0.197 -8.001 -14.203 1.00 89.88 90 PHE A N 1
ATOM 696 C CA . PHE A 1 90 ? 1.116 -8.234 -13.615 1.00 89.88 90 PHE A CA 1
ATOM 697 C C . PHE A 1 90 ? 1.498 -9.706 -13.830 1.00 89.88 90 PHE A C 1
ATOM 699 O O . PHE A 1 90 ? 1.182 -10.551 -12.990 1.00 89.88 90 PHE A O 1
ATOM 706 N N . PRO A 1 91 ? 2.101 -10.058 -14.981 1.00 89.31 91 PRO A N 1
ATOM 707 C CA . PRO A 1 91 ? 2.518 -11.429 -15.251 1.00 89.31 91 PRO A CA 1
ATOM 708 C C . PRO A 1 91 ? 3.454 -11.952 -14.158 1.00 89.31 91 PRO A C 1
ATOM 710 O O . PRO A 1 91 ? 4.394 -11.268 -13.763 1.00 89.31 91 PRO A O 1
ATOM 713 N N . GLY A 1 92 ? 3.184 -13.158 -13.656 1.00 90.12 92 GLY A N 1
ATOM 714 C CA . GLY A 1 92 ? 3.992 -13.777 -12.604 1.00 90.12 92 GLY A CA 1
ATOM 715 C C . GLY A 1 92 ? 3.777 -13.214 -11.194 1.00 90.12 92 GLY A C 1
ATOM 716 O O . GLY A 1 92 ? 4.470 -13.658 -10.284 1.00 90.12 92 GLY A O 1
ATOM 717 N N . LEU A 1 93 ? 2.839 -12.281 -10.990 1.00 94.12 93 LEU A N 1
ATOM 718 C CA . LEU A 1 93 ? 2.438 -11.800 -9.666 1.00 94.12 93 LEU A CA 1
ATOM 719 C C . LEU A 1 93 ? 1.232 -12.593 -9.149 1.00 94.12 93 LEU A C 1
ATOM 721 O O . LEU A 1 93 ? 0.200 -12.662 -9.818 1.00 94.12 93 LEU A O 1
ATOM 725 N N . TYR A 1 94 ? 1.340 -13.110 -7.928 1.00 93.88 94 TYR A N 1
ATOM 726 C CA . TYR A 1 94 ? 0.296 -13.899 -7.278 1.00 93.88 94 TYR A CA 1
ATOM 727 C C . TYR A 1 94 ? 0.031 -13.424 -5.855 1.00 93.88 94 TYR A C 1
ATOM 729 O O . TYR A 1 94 ? 0.942 -12.982 -5.155 1.00 93.88 94 TYR A O 1
ATOM 737 N N . ARG A 1 95 ? -1.206 -13.563 -5.385 1.00 92.56 95 ARG A N 1
ATOM 738 C CA . ARG A 1 95 ? -1.560 -13.339 -3.980 1.00 92.56 95 ARG A CA 1
ATOM 739 C C . ARG A 1 95 ? -1.371 -14.607 -3.155 1.00 92.56 95 ARG A C 1
ATOM 741 O O . ARG A 1 95 ? -1.747 -15.693 -3.593 1.00 92.56 95 ARG A O 1
ATOM 748 N N . LEU A 1 96 ? -0.859 -14.444 -1.935 1.00 91.12 96 LEU A N 1
ATOM 749 C CA . LEU A 1 96 ? -0.817 -15.515 -0.929 1.00 91.12 96 LEU A CA 1
ATOM 750 C C . LEU A 1 96 ? -2.171 -15.777 -0.274 1.00 91.12 96 LEU A C 1
ATOM 752 O O . LEU A 1 96 ? -2.438 -16.894 0.151 1.00 91.12 96 LEU A O 1
ATOM 756 N N . ALA A 1 97 ? -2.993 -14.738 -0.160 1.00 88.62 97 ALA A N 1
ATOM 757 C CA . ALA A 1 97 ? -4.289 -14.789 0.493 1.00 88.62 97 ALA A CA 1
ATOM 758 C C . ALA A 1 97 ? -5.308 -13.942 -0.285 1.00 88.62 97 ALA A C 1
ATOM 760 O O . ALA A 1 97 ? -4.919 -12.945 -0.921 1.00 88.62 97 ALA A O 1
ATOM 761 N N . PRO A 1 98 ? -6.600 -14.309 -0.236 1.00 88.62 98 PRO A N 1
ATOM 762 C CA . PRO A 1 98 ? -7.656 -13.541 -0.877 1.00 88.62 98 PRO A CA 1
ATOM 763 C C . PRO A 1 98 ? -7.721 -12.115 -0.325 1.00 88.62 98 PRO A C 1
ATOM 765 O O . PRO A 1 98 ? -7.292 -11.829 0.791 1.00 88.62 98 PRO A O 1
ATOM 768 N N . SER A 1 99 ? -8.255 -11.213 -1.143 1.00 90.88 99 SER A N 1
ATOM 769 C CA . SER A 1 99 ? -8.567 -9.839 -0.754 1.00 90.88 99 SER A CA 1
ATOM 770 C C . SER A 1 99 ? -10.064 -9.707 -0.510 1.00 90.88 99 SER A C 1
ATOM 772 O O . SER A 1 99 ? -10.832 -10.268 -1.295 1.00 90.88 99 SER A O 1
ATOM 774 N N . PRO A 1 100 ? -10.513 -8.893 0.454 1.00 91.12 100 PRO A N 1
ATOM 775 C CA . PRO A 1 100 ? -11.917 -8.499 0.517 1.00 91.12 100 PRO A CA 1
ATOM 776 C C . PRO A 1 100 ? -12.323 -7.545 -0.621 1.00 91.12 100 PRO A C 1
ATOM 778 O O . PRO A 1 100 ? -13.509 -7.369 -0.878 1.00 91.12 100 PRO A O 1
ATOM 781 N N . VAL A 1 101 ? -11.355 -6.926 -1.307 1.00 92.06 101 VAL A N 1
ATOM 782 C CA . VAL A 1 101 ? -11.583 -6.015 -2.440 1.00 92.06 101 VAL A CA 1
ATOM 783 C C . VAL A 1 101 ? -10.964 -6.590 -3.708 1.00 92.06 101 VAL A C 1
ATOM 785 O O . VAL A 1 101 ? -9.820 -7.037 -3.687 1.00 92.06 101 VAL A O 1
ATOM 788 N N . ALA A 1 102 ? -11.675 -6.531 -4.834 1.00 91.00 102 ALA A N 1
ATOM 789 C CA . ALA A 1 102 ? -11.153 -6.989 -6.118 1.00 91.00 102 ALA A CA 1
ATOM 790 C C . ALA A 1 102 ? -9.902 -6.193 -6.535 1.00 91.00 102 ALA A C 1
ATOM 792 O O . ALA A 1 102 ? -9.959 -4.978 -6.713 1.00 91.00 102 ALA A O 1
ATOM 793 N N . THR A 1 103 ? -8.772 -6.886 -6.710 1.00 91.44 103 THR A N 1
ATOM 794 C CA . THR A 1 103 ? -7.492 -6.262 -7.103 1.00 91.44 103 THR A CA 1
ATOM 795 C C . THR A 1 103 ? -7.007 -6.680 -8.488 1.00 91.44 103 THR A C 1
ATOM 797 O O . THR A 1 103 ? -5.961 -6.213 -8.916 1.00 91.44 103 THR A O 1
ATOM 800 N N . GLY A 1 104 ? -7.686 -7.620 -9.154 1.00 91.06 104 GLY A N 1
ATOM 801 C CA . GLY A 1 104 ? -7.251 -8.205 -10.434 1.00 91.06 104 GLY A CA 1
ATOM 802 C C . GLY A 1 104 ? -5.977 -9.062 -10.372 1.00 91.06 104 GLY A C 1
ATOM 803 O O . GLY A 1 104 ? -5.527 -9.555 -11.402 1.00 91.06 104 GLY A O 1
ATOM 804 N N . ILE A 1 105 ? -5.400 -9.273 -9.183 1.00 93.50 105 ILE A N 1
ATOM 805 C CA . ILE A 1 105 ? -4.218 -10.125 -8.993 1.00 93.50 105 ILE A CA 1
ATOM 806 C C . ILE A 1 105 ? -4.704 -11.542 -8.660 1.00 93.50 105 ILE A C 1
ATOM 808 O O . ILE A 1 105 ? -5.455 -11.689 -7.691 1.00 93.50 105 ILE A O 1
ATOM 812 N N . PRO A 1 106 ? -4.289 -12.573 -9.415 1.00 92.88 106 PRO A N 1
ATOM 813 C CA . PRO A 1 106 ? -4.729 -13.940 -9.174 1.00 92.88 106 PRO A CA 1
ATOM 814 C C . PRO A 1 106 ? -4.152 -14.507 -7.873 1.00 92.88 106 PRO A C 1
ATOM 816 O O . PRO A 1 106 ? -3.071 -14.119 -7.426 1.00 92.88 106 PRO A O 1
ATOM 819 N N . GLU A 1 107 ? -4.855 -15.467 -7.281 1.00 91.19 107 GLU A N 1
ATOM 820 C CA . GLU A 1 107 ? -4.302 -16.294 -6.210 1.00 91.19 107 GLU A CA 1
ATOM 821 C C . GLU A 1 107 ? -3.195 -17.212 -6.737 1.00 91.19 107 GLU A C 1
ATOM 823 O O . GLU A 1 107 ? -3.159 -17.588 -7.911 1.00 91.19 107 GLU A O 1
ATOM 828 N N . SER A 1 108 ? -2.282 -17.571 -5.840 1.00 88.88 108 SER A N 1
ATOM 829 C CA . SER A 1 108 ? -1.227 -18.543 -6.099 1.00 88.88 108 SER A CA 1
ATOM 830 C C . SER A 1 108 ? -1.806 -19.897 -6.549 1.00 88.88 108 SER A C 1
ATOM 832 O O . SER A 1 108 ? -2.579 -20.496 -5.797 1.00 88.88 108 SER A O 1
ATOM 834 N N . PRO A 1 109 ? -1.407 -20.441 -7.717 1.00 86.62 109 PRO A N 1
ATOM 835 C CA . PRO A 1 109 ? -1.805 -21.779 -8.139 1.00 86.62 109 PRO A CA 1
ATOM 836 C C . PRO A 1 109 ? -1.406 -22.838 -7.107 1.00 86.62 109 PRO A C 1
ATOM 838 O O . PRO A 1 109 ? -0.324 -22.772 -6.515 1.00 86.62 109 PRO A O 1
ATOM 841 N N . ARG A 1 110 ? -2.251 -23.858 -6.923 1.00 81.75 110 ARG A N 1
ATOM 842 C CA . ARG A 1 110 ? -1.868 -25.058 -6.163 1.00 81.75 110 ARG A CA 1
ATOM 843 C C . ARG A 1 110 ? -0.686 -25.727 -6.876 1.00 81.75 110 ARG A C 1
ATOM 845 O O . ARG A 1 110 ? -0.743 -25.894 -8.090 1.00 81.75 110 ARG A O 1
ATOM 852 N N . GLY A 1 111 ? 0.372 -26.089 -6.152 1.00 81.44 111 GLY A N 1
ATOM 853 C CA . GLY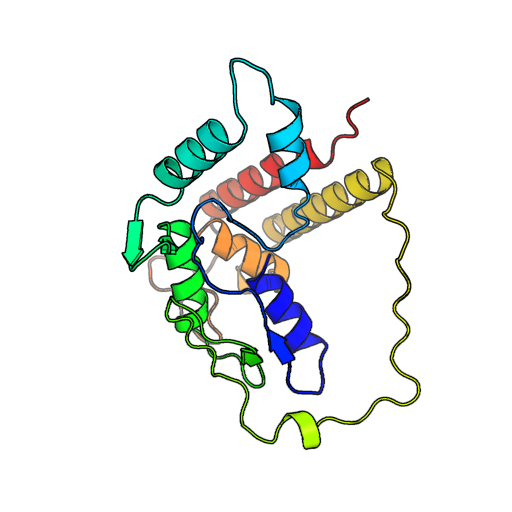 A 1 111 ? 1.557 -26.725 -6.742 1.00 81.44 111 GLY A CA 1
ATOM 854 C C . GLY A 1 111 ? 2.704 -25.772 -7.110 1.00 81.44 111 GLY A C 1
ATOM 855 O O . GLY A 1 111 ? 3.796 -26.228 -7.450 1.00 81.44 111 GLY A O 1
ATOM 856 N N . ILE A 1 112 ? 2.488 -24.447 -7.082 1.00 83.69 112 ILE A N 1
ATOM 857 C CA . ILE A 1 112 ? 3.549 -23.503 -7.475 1.00 83.69 112 ILE A CA 1
ATOM 858 C C . ILE A 1 112 ? 4.728 -23.541 -6.501 1.00 83.69 112 ILE A C 1
ATOM 860 O O . ILE A 1 112 ? 5.861 -23.352 -6.924 1.00 83.69 112 ILE A O 1
ATOM 864 N N . TRP A 1 113 ? 4.471 -23.833 -5.223 1.00 82.56 113 TRP A N 1
ATOM 865 C CA . TRP A 1 113 ? 5.474 -23.904 -4.160 1.00 82.56 113 TRP A CA 1
ATOM 866 C C . TRP A 1 113 ? 6.499 -25.008 -4.401 1.00 82.56 113 TRP A C 1
ATOM 868 O O . TRP A 1 113 ? 7.689 -24.826 -4.152 1.00 82.56 113 TRP A O 1
ATOM 878 N N . GLU A 1 114 ? 6.034 -26.139 -4.918 1.00 84.44 114 GLU A N 1
ATOM 879 C CA . GLU A 1 114 ? 6.821 -27.316 -5.251 1.00 84.44 114 GLU A CA 1
ATOM 880 C C . GLU A 1 114 ? 7.696 -27.081 -6.487 1.00 84.44 114 GLU A C 1
ATOM 882 O O . GLU A 1 114 ? 8.785 -27.645 -6.581 1.00 84.44 114 GLU A O 1
ATOM 887 N N . ALA A 1 115 ? 7.240 -26.220 -7.401 1.00 80.00 115 ALA A N 1
ATOM 888 C CA . ALA A 1 115 ? 7.963 -25.833 -8.607 1.00 80.00 115 ALA A CA 1
ATOM 889 C C . ALA A 1 115 ? 8.994 -24.711 -8.376 1.00 80.00 115 ALA A C 1
ATOM 891 O O . ALA A 1 115 ? 9.797 -24.429 -9.269 1.00 80.00 115 ALA A O 1
ATOM 892 N N . LEU A 1 116 ? 8.991 -24.052 -7.208 1.00 82.62 116 LEU A N 1
ATOM 893 C CA . LEU A 1 116 ? 9.970 -23.006 -6.916 1.00 82.62 116 LEU A CA 1
ATOM 894 C C . LEU A 1 116 ? 11.375 -23.603 -6.759 1.00 82.62 116 LEU A C 1
ATOM 896 O O . LEU A 1 116 ? 11.549 -24.610 -6.064 1.00 82.62 116 LEU A O 1
ATOM 900 N N . PRO A 1 117 ? 12.408 -22.959 -7.332 1.00 77.38 117 PRO A N 1
ATOM 901 C CA . PRO A 1 117 ? 13.781 -23.369 -7.097 1.00 77.38 117 PRO A CA 1
ATOM 902 C C . PRO A 1 117 ? 14.084 -23.279 -5.599 1.00 77.38 117 PRO A C 1
ATOM 904 O O . PRO A 1 117 ? 13.987 -22.217 -4.981 1.00 77.38 117 PRO A O 1
ATOM 907 N N . ARG A 1 118 ? 14.459 -24.413 -5.003 1.00 76.50 118 ARG A N 1
ATOM 908 C CA . ARG A 1 118 ? 14.892 -24.458 -3.607 1.00 76.50 118 ARG A CA 1
ATOM 909 C C . ARG A 1 118 ? 16.268 -23.814 -3.511 1.00 76.50 118 ARG A C 1
ATOM 911 O O . ARG A 1 118 ? 17.252 -24.369 -3.992 1.00 76.50 118 ARG A O 1
ATOM 918 N N . SER A 1 119 ? 16.350 -22.646 -2.885 1.00 68.69 119 SER A N 1
ATOM 919 C CA . SER A 1 119 ? 17.637 -22.030 -2.575 1.00 68.69 119 SER A CA 1
ATOM 920 C C . SER A 1 119 ? 18.328 -22.816 -1.458 1.00 68.69 119 SER A C 1
ATOM 922 O O . SER A 1 119 ? 17.804 -22.885 -0.343 1.00 68.69 119 SER A O 1
ATOM 924 N N . SER A 1 120 ? 19.502 -23.377 -1.744 1.00 72.69 120 SER A N 1
ATOM 925 C CA . SER A 1 120 ? 20.404 -23.933 -0.735 1.00 72.69 120 SER A CA 1
ATOM 926 C C . SER A 1 120 ? 21.801 -23.328 -0.920 1.00 72.69 120 SER A C 1
ATOM 928 O O . SER A 1 120 ? 22.363 -23.467 -2.007 1.00 72.69 120 SER A O 1
ATOM 930 N N . PRO A 1 121 ? 22.368 -22.649 0.095 1.00 77.75 121 PRO A N 1
ATOM 931 C CA . PRO A 1 121 ? 21.782 -22.375 1.410 1.00 77.75 121 PRO A CA 1
ATOM 932 C C . PRO A 1 121 ? 20.619 -21.364 1.338 1.00 77.75 121 PRO A C 1
ATOM 934 O O . PRO A 1 121 ? 20.494 -20.635 0.350 1.00 77.75 121 PRO A O 1
ATOM 937 N N . PRO A 1 122 ? 19.759 -21.293 2.373 1.00 75.06 122 PRO A N 1
ATOM 938 C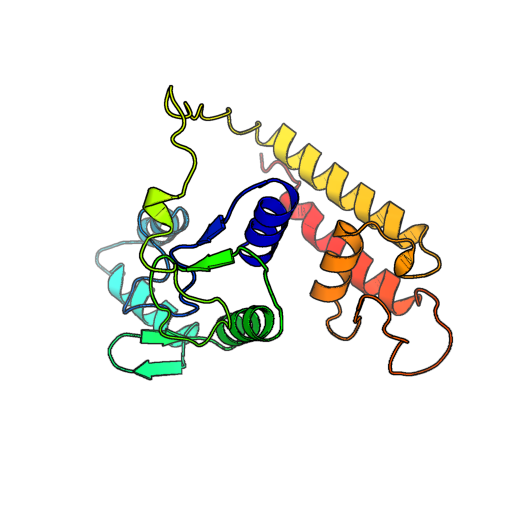 CA . PRO A 1 122 ? 18.708 -20.284 2.431 1.00 75.06 122 PRO A CA 1
ATOM 939 C C . PRO A 1 122 ? 19.312 -18.872 2.357 1.00 75.06 122 PRO A C 1
ATOM 941 O O . PRO A 1 122 ? 20.391 -18.637 2.920 1.00 75.06 122 PRO A O 1
ATOM 944 N N . PRO A 1 123 ? 18.636 -17.919 1.689 1.00 76.00 123 PRO A N 1
ATOM 945 C CA . PRO A 1 123 ? 19.112 -16.549 1.594 1.00 76.00 123 PRO A CA 1
ATOM 946 C C . PRO A 1 123 ? 19.287 -15.968 2.996 1.00 76.00 123 PRO A C 1
ATOM 948 O O . PRO A 1 123 ? 18.368 -15.962 3.817 1.00 76.00 123 PRO A O 1
ATOM 951 N N . ARG A 1 124 ? 20.493 -15.474 3.278 1.00 79.38 124 ARG A N 1
ATOM 952 C CA . ARG A 1 124 ? 20.784 -14.758 4.518 1.00 79.38 124 ARG A CA 1
ATOM 953 C C . ARG A 1 124 ? 20.518 -13.283 4.294 1.00 79.38 124 ARG A C 1
ATOM 955 O O . ARG A 1 124 ? 21.268 -12.604 3.596 1.00 79.38 124 ARG A O 1
ATOM 962 N N . PHE A 1 125 ? 19.454 -12.788 4.904 1.00 80.56 125 PHE A N 1
ATOM 963 C CA . PHE A 1 125 ? 19.168 -11.365 4.915 1.00 80.56 125 PHE A CA 1
ATOM 964 C C . PHE A 1 125 ? 20.042 -10.693 5.969 1.00 80.56 125 PHE A C 1
ATOM 966 O O . PHE A 1 125 ? 20.051 -11.084 7.135 1.00 80.56 125 PHE A O 1
ATOM 973 N N . ARG A 1 126 ? 20.788 -9.673 5.552 1.00 85.06 126 ARG A N 1
ATOM 974 C CA . ARG A 1 126 ? 21.516 -8.791 6.459 1.00 85.06 126 ARG A CA 1
ATOM 975 C C . ARG A 1 126 ? 20.780 -7.466 6.501 1.00 85.06 126 ARG A C 1
ATOM 977 O O . ARG A 1 126 ? 20.607 -6.832 5.462 1.00 85.06 126 ARG A O 1
ATOM 984 N N . ALA A 1 127 ? 20.382 -7.040 7.695 1.00 81.31 127 ALA A N 1
ATOM 985 C CA . ALA A 1 127 ? 19.927 -5.674 7.886 1.00 81.31 127 ALA A CA 1
ATOM 986 C C . ALA A 1 127 ? 21.069 -4.730 7.489 1.00 81.31 127 ALA A C 1
ATOM 988 O O . ALA A 1 127 ? 22.164 -4.785 8.057 1.00 81.31 127 ALA A O 1
ATOM 989 N N . LEU A 1 128 ? 20.830 -3.904 6.474 1.00 82.88 128 LEU A N 1
ATOM 990 C CA . LEU A 1 128 ? 21.725 -2.802 6.168 1.00 82.88 128 LEU A CA 1
ATOM 991 C C . LEU A 1 128 ? 21.492 -1.705 7.209 1.00 82.88 128 LEU A C 1
ATOM 993 O O . LEU A 1 128 ? 20.342 -1.486 7.604 1.00 82.88 128 LEU A O 1
ATOM 997 N N . PRO A 1 129 ? 22.553 -1.025 7.676 1.00 83.88 129 PRO A N 1
ATOM 998 C CA . PRO A 1 129 ? 22.372 0.106 8.565 1.00 83.88 129 PRO A CA 1
ATOM 999 C C . PRO A 1 129 ? 21.490 1.140 7.867 1.00 83.88 129 PRO A C 1
ATOM 1001 O O . PRO A 1 129 ? 21.695 1.464 6.695 1.00 83.88 129 PRO A O 1
ATOM 1004 N N . LEU A 1 130 ? 20.495 1.648 8.592 1.00 79.50 130 LEU A N 1
ATOM 1005 C CA . LEU A 1 130 ? 19.732 2.802 8.140 1.00 79.50 130 LEU A CA 1
ATOM 1006 C C . LEU A 1 130 ? 20.722 3.961 7.949 1.00 79.50 130 LEU A C 1
ATOM 1008 O O . LEU A 1 130 ? 21.422 4.290 8.912 1.00 79.50 130 LEU A O 1
ATOM 1012 N N . PRO A 1 131 ? 20.800 4.583 6.754 1.00 85.44 131 PRO A N 1
ATOM 1013 C CA . PRO A 1 131 ? 21.659 5.745 6.550 1.00 85.44 131 PRO A CA 1
ATOM 1014 C C . PRO A 1 131 ? 21.340 6.817 7.589 1.00 85.44 131 PRO A C 1
ATOM 1016 O O . PRO A 1 131 ? 20.180 6.923 8.007 1.00 85.44 131 PRO A O 1
ATOM 1019 N N . GLY A 1 132 ? 22.329 7.609 8.007 1.00 87.19 132 GLY A N 1
ATOM 1020 C CA . GLY A 1 132 ? 22.117 8.667 8.995 1.00 87.19 132 GLY A CA 1
ATOM 1021 C C . GLY A 1 132 ? 21.064 9.677 8.528 1.00 87.19 132 GLY A C 1
ATOM 1022 O O . GLY A 1 132 ? 20.767 9.772 7.337 1.00 87.19 132 GLY A O 1
ATOM 1023 N N . LEU A 1 133 ? 20.483 10.456 9.448 1.00 82.12 133 LEU A N 1
ATOM 1024 C CA . LEU A 1 133 ? 19.478 11.470 9.084 1.00 82.12 133 LEU A CA 1
ATOM 1025 C C . LEU A 1 133 ? 20.002 12.411 7.985 1.00 82.12 133 LEU A C 1
ATOM 1027 O O . LEU A 1 133 ? 19.290 12.670 7.018 1.00 82.12 133 LEU A O 1
ATOM 1031 N N . SER A 1 134 ? 21.260 12.842 8.097 1.00 84.69 134 SER A N 1
ATOM 1032 C CA . SER A 1 134 ? 21.939 13.678 7.103 1.00 84.69 134 SER A CA 1
ATOM 1033 C C . SER A 1 134 ? 22.082 12.988 5.744 1.00 84.69 134 SER A C 1
ATOM 1035 O O . SER A 1 134 ? 21.808 13.606 4.718 1.00 84.69 134 SER A O 1
ATOM 1037 N N . ASP A 1 135 ? 22.432 11.699 5.718 1.00 86.31 135 ASP A N 1
ATOM 1038 C CA . ASP A 1 135 ? 22.567 10.936 4.471 1.00 86.31 135 ASP A CA 1
ATOM 1039 C C . ASP A 1 135 ? 21.218 10.749 3.781 1.00 86.31 135 ASP A C 1
ATOM 1041 O O . ASP A 1 135 ? 21.107 10.902 2.563 1.00 86.31 135 ASP A O 1
ATOM 1045 N N . ARG A 1 136 ? 20.167 10.461 4.559 1.00 83.12 136 ARG A N 1
ATOM 1046 C CA . ARG A 1 136 ? 18.793 10.357 4.049 1.00 83.12 136 ARG A CA 1
ATOM 1047 C C . ARG A 1 136 ? 18.312 11.697 3.500 1.00 83.12 136 ARG A C 1
ATOM 1049 O O . ARG A 1 136 ? 17.777 11.736 2.397 1.00 83.12 136 ARG A O 1
ATOM 1056 N N . ALA A 1 137 ? 18.556 12.790 4.220 1.00 85.44 137 ALA A N 1
ATOM 1057 C CA . ALA A 1 137 ? 18.226 14.139 3.770 1.00 85.44 137 ALA A CA 1
ATOM 1058 C C . ALA A 1 137 ? 18.953 14.500 2.462 1.00 85.44 137 ALA A C 1
ATOM 1060 O O . ALA A 1 137 ? 18.335 15.014 1.529 1.00 85.44 137 ALA A O 1
ATOM 1061 N N . ALA A 1 138 ? 20.245 14.173 2.358 1.00 87.31 138 ALA A N 1
ATOM 1062 C CA . ALA A 1 138 ? 21.025 14.367 1.140 1.00 87.31 138 ALA A CA 1
ATOM 1063 C C . ALA A 1 138 ? 20.512 13.504 -0.025 1.00 87.31 138 ALA A C 1
ATOM 1065 O O . ALA A 1 138 ? 20.451 13.979 -1.158 1.00 87.31 138 ALA A O 1
ATOM 1066 N N . LEU A 1 139 ? 20.108 12.254 0.235 1.00 86.69 139 LEU A N 1
ATOM 1067 C CA . LEU A 1 139 ? 19.485 11.383 -0.766 1.00 86.69 139 LEU A CA 1
ATOM 1068 C C . LEU A 1 139 ? 18.174 11.972 -1.293 1.00 86.69 139 LEU A C 1
ATOM 1070 O O . LEU A 1 139 ? 18.011 12.052 -2.508 1.00 86.69 139 LEU A O 1
ATOM 1074 N N . VAL A 1 140 ? 17.281 12.425 -0.407 1.00 84.62 140 VAL A N 1
ATOM 1075 C CA . VAL A 1 140 ? 16.012 13.062 -0.798 1.00 84.62 140 VAL A CA 1
ATOM 1076 C C . VAL A 1 140 ? 16.273 14.288 -1.668 1.00 84.62 140 VAL A C 1
ATOM 1078 O O . VAL A 1 140 ? 15.702 14.390 -2.749 1.00 84.62 140 VAL A O 1
ATOM 1081 N N . ARG A 1 141 ? 17.195 15.172 -1.264 1.00 86.94 141 ARG A N 1
ATOM 1082 C CA . ARG A 1 141 ? 17.567 16.348 -2.069 1.00 86.94 141 ARG A CA 1
ATOM 1083 C C . ARG A 1 141 ? 18.091 15.961 -3.446 1.00 86.94 141 ARG A C 1
ATOM 1085 O O . ARG A 1 141 ? 17.612 16.488 -4.439 1.00 86.94 141 ARG A O 1
ATOM 1092 N N . ARG A 1 142 ? 19.002 14.985 -3.528 1.00 89.19 142 ARG A N 1
ATOM 1093 C CA . ARG A 1 142 ? 19.524 14.501 -4.818 1.00 89.19 142 ARG A CA 1
ATOM 1094 C C . ARG A 1 142 ? 18.422 13.975 -5.737 1.00 89.19 142 ARG A C 1
ATOM 1096 O O . ARG A 1 142 ? 18.496 14.215 -6.940 1.00 89.19 142 ARG A O 1
ATOM 1103 N N . LEU 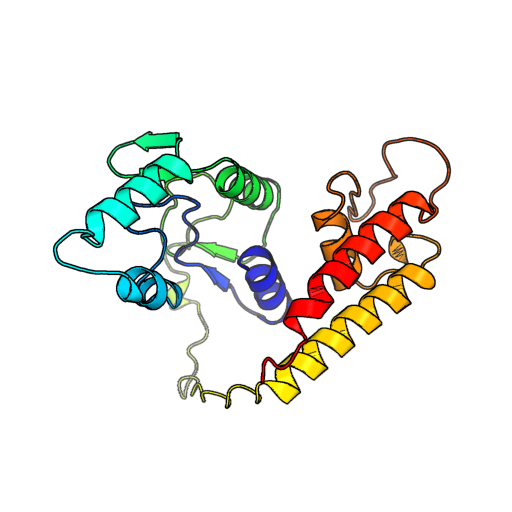A 1 143 ? 17.435 13.266 -5.186 1.00 85.81 143 LEU A N 1
ATOM 1104 C CA . LEU A 1 143 ? 16.291 12.757 -5.944 1.00 85.81 143 LEU A CA 1
ATOM 1105 C C . LEU A 1 143 ? 15.391 13.897 -6.435 1.00 85.81 143 LEU A C 1
ATOM 1107 O O . LEU A 1 143 ? 15.072 13.932 -7.621 1.00 85.81 143 LEU A O 1
ATOM 1111 N N . VAL A 1 144 ? 15.047 14.849 -5.560 1.00 86.56 144 VAL A N 1
ATOM 1112 C CA . VAL A 1 144 ? 14.242 16.033 -5.915 1.00 86.56 144 VAL A CA 1
ATOM 1113 C C . VAL A 1 144 ? 14.948 16.870 -6.982 1.00 86.56 144 VAL A C 1
ATOM 1115 O O . VAL A 1 144 ? 14.365 17.161 -8.023 1.00 86.56 144 VAL A O 1
ATOM 1118 N N . ASP A 1 145 ? 16.231 17.178 -6.791 1.00 88.81 145 ASP A N 1
ATOM 1119 C CA . ASP A 1 145 ? 17.022 17.945 -7.755 1.00 88.81 145 ASP A CA 1
ATOM 1120 C C . ASP A 1 145 ? 17.158 17.210 -9.096 1.00 88.81 145 ASP A C 1
ATOM 1122 O O . ASP A 1 145 ? 17.186 17.837 -10.156 1.00 88.81 145 ASP A O 1
ATOM 1126 N N . GLY A 1 146 ? 17.278 15.878 -9.058 1.00 89.50 146 GLY A N 1
ATOM 1127 C CA . GLY A 1 146 ? 17.295 15.021 -10.243 1.00 89.50 146 GLY A CA 1
ATOM 1128 C C . GLY A 1 146 ? 16.000 15.132 -11.033 1.00 89.50 146 GLY A C 1
ATOM 1129 O O . GLY A 1 146 ? 16.037 15.456 -12.218 1.00 89.50 146 GLY A O 1
ATOM 1130 N N . PHE A 1 147 ? 14.870 14.970 -10.351 1.00 87.38 147 PHE A N 1
ATOM 1131 C CA . PHE A 1 147 ? 13.546 15.082 -10.950 1.00 87.38 147 PHE A CA 1
ATOM 1132 C C . PHE A 1 147 ? 13.287 16.482 -11.528 1.00 87.38 147 PHE A C 1
ATOM 1134 O O . PHE A 1 147 ? 12.914 16.607 -12.691 1.00 87.38 147 PHE A O 1
ATOM 1141 N N . LEU A 1 148 ? 13.606 17.548 -10.784 1.00 86.81 148 LEU A N 1
ATOM 1142 C CA . LEU A 1 148 ? 13.503 18.933 -11.264 1.00 86.81 148 LEU A CA 1
ATOM 1143 C C . LEU A 1 148 ? 14.395 19.212 -12.484 1.00 86.81 148 LEU A C 1
ATOM 1145 O O . LEU A 1 148 ? 14.076 20.067 -13.313 1.00 86.81 148 LEU A O 1
ATOM 1149 N N . ARG A 1 149 ? 15.553 18.549 -12.605 1.00 89.88 149 ARG A N 1
ATOM 1150 C CA . ARG A 1 149 ? 16.400 18.651 -13.806 1.00 89.88 149 ARG A CA 1
ATOM 1151 C C . ARG A 1 149 ? 15.795 17.913 -14.994 1.00 89.88 149 ARG A C 1
ATOM 1153 O O . ARG A 1 149 ? 15.870 18.444 -16.098 1.00 89.88 149 ARG A O 1
ATOM 1160 N N . GLU A 1 150 ? 15.231 16.726 -14.782 1.00 89.88 150 GLU A N 1
ATOM 1161 C CA . GLU A 1 150 ? 14.542 15.969 -15.834 1.00 89.88 150 GLU A CA 1
ATOM 1162 C C . GLU A 1 150 ? 13.340 16.749 -16.365 1.00 89.88 150 GLU A C 1
ATOM 1164 O O . GLU A 1 150 ? 13.280 16.995 -17.567 1.00 89.88 150 GLU A O 1
ATOM 1169 N N . ILE A 1 151 ? 12.473 17.257 -15.479 1.00 87.44 151 ILE A N 1
ATOM 1170 C CA . ILE A 1 151 ? 11.319 18.081 -15.867 1.00 87.44 151 ILE A CA 1
ATOM 1171 C C . ILE A 1 151 ? 11.759 19.289 -16.682 1.00 87.44 151 ILE A C 1
ATOM 1173 O O . ILE A 1 151 ? 11.190 19.535 -17.733 1.00 87.44 151 ILE A O 1
ATOM 1177 N N . ARG A 1 152 ? 12.783 20.037 -16.250 1.00 84.81 152 ARG A N 1
ATOM 1178 C CA . ARG A 1 152 ? 13.252 21.230 -16.982 1.00 84.81 152 ARG A CA 1
ATOM 1179 C C . ARG A 1 152 ? 13.820 20.921 -18.367 1.00 84.81 152 ARG A C 1
ATOM 1181 O O . ARG A 1 152 ? 13.797 21.788 -19.233 1.00 84.81 152 ARG A O 1
ATOM 1188 N N . ARG A 1 153 ? 14.373 19.724 -18.573 1.00 86.81 153 ARG A N 1
ATOM 1189 C CA . ARG A 1 153 ? 15.037 19.339 -19.831 1.00 86.81 153 ARG A CA 1
ATOM 1190 C C . ARG A 1 153 ? 14.123 18.597 -20.797 1.00 86.81 153 ARG A C 1
ATOM 1192 O O . ARG A 1 153 ? 14.360 18.675 -22.000 1.00 86.81 153 ARG A O 1
ATOM 1199 N N . ALA A 1 154 ? 13.121 17.891 -20.284 1.00 84.75 154 ALA A N 1
ATOM 1200 C CA . ALA A 1 154 ? 12.159 17.158 -21.090 1.00 84.75 154 ALA A CA 1
ATOM 1201 C C . ALA A 1 154 ? 11.419 18.119 -22.026 1.00 84.75 154 ALA A C 1
ATOM 1203 O O . ALA A 1 154 ? 10.928 19.166 -21.594 1.00 84.75 154 ALA A O 1
ATOM 1204 N N . ARG A 1 155 ? 11.359 17.789 -23.316 1.00 80.62 155 ARG A N 1
ATOM 1205 C CA . ARG A 1 155 ? 10.528 18.501 -24.300 1.00 80.62 155 ARG A CA 1
ATOM 1206 C C . ARG A 1 155 ? 9.171 17.833 -24.412 1.00 80.62 155 ARG A C 1
ATOM 1208 O O . ARG A 1 155 ? 8.165 18.514 -24.587 1.00 80.62 155 ARG A O 1
ATOM 1215 N N . THR A 1 156 ? 9.172 16.520 -24.254 1.00 78.44 156 THR A N 1
ATOM 1216 C CA . THR A 1 156 ? 8.020 15.634 -24.280 1.00 78.44 156 THR A CA 1
ATOM 1217 C C . THR A 1 156 ? 8.038 14.756 -23.026 1.00 78.44 156 THR A C 1
ATOM 1219 O O . THR A 1 156 ? 9.107 14.546 -22.443 1.00 78.44 156 THR A O 1
ATOM 1222 N N . PRO A 1 157 ? 6.892 14.256 -22.552 1.00 71.56 157 PRO A N 1
ATOM 1223 C CA . PRO A 1 157 ? 6.879 13.374 -21.389 1.00 71.56 157 PRO A CA 1
ATOM 1224 C C . PRO A 1 157 ? 7.652 12.059 -21.572 1.00 71.56 157 PRO A C 1
ATOM 1226 O O . PRO A 1 157 ? 8.111 11.460 -20.599 1.00 71.56 157 PRO A O 1
ATOM 1229 N N . GLU A 1 158 ? 7.849 11.622 -22.812 1.00 76.75 158 GLU A N 1
ATOM 1230 C CA . GLU A 1 158 ? 8.637 10.445 -23.169 1.00 76.75 158 GLU A CA 1
ATOM 1231 C C . GLU A 1 158 ? 10.130 10.629 -22.853 1.00 76.75 158 GLU A C 1
ATOM 1233 O O . GLU A 1 158 ? 10.823 9.644 -22.580 1.00 76.75 158 GLU A O 1
ATOM 1238 N N . ASP A 1 159 ? 10.611 11.878 -22.811 1.00 83.12 159 ASP A N 1
ATOM 1239 C CA . ASP A 1 159 ? 11.995 12.219 -22.454 1.00 83.12 159 ASP A CA 1
ATOM 1240 C C . ASP A 1 159 ? 12.301 11.976 -20.966 1.00 83.12 159 ASP A C 1
ATOM 1242 O O . ASP A 1 159 ? 13.466 11.912 -20.566 1.00 83.12 159 ASP A O 1
ATOM 1246 N N . LEU A 1 160 ? 11.268 11.855 -20.128 1.00 82.81 160 LEU A N 1
ATOM 1247 C CA . LEU A 1 160 ? 11.426 11.580 -18.706 1.00 82.81 160 LEU A CA 1
ATOM 1248 C C . LEU A 1 160 ? 11.884 10.138 -18.474 1.00 82.81 160 LEU A C 1
ATOM 1250 O O . LEU A 1 160 ? 11.475 9.206 -19.181 1.00 82.81 160 LEU A O 1
ATOM 1254 N N . SER A 1 161 ? 12.678 9.929 -17.421 1.00 81.88 161 SER A N 1
ATOM 1255 C CA . SER A 1 161 ? 12.960 8.576 -16.947 1.00 81.88 161 SER A CA 1
ATOM 1256 C C . SER A 1 161 ? 11.660 7.860 -16.547 1.00 81.88 161 SER A C 1
ATOM 1258 O O . SER A 1 161 ? 10.684 8.514 -16.170 1.00 81.88 161 SER A O 1
ATOM 1260 N N . PRO A 1 162 ? 11.620 6.514 -16.554 1.00 77.75 162 PRO A N 1
ATOM 1261 C CA . PRO A 1 162 ? 10.431 5.776 -16.125 1.00 77.75 162 PRO A CA 1
ATOM 1262 C C . PRO A 1 162 ? 9.946 6.173 -14.726 1.00 77.75 162 PRO A C 1
ATOM 1264 O O . PRO A 1 162 ? 8.749 6.262 -14.492 1.00 77.75 162 PRO A O 1
ATOM 1267 N N . PHE A 1 163 ? 10.873 6.462 -13.809 1.00 73.38 163 PHE A N 1
ATOM 1268 C CA . PHE A 1 163 ? 10.543 6.941 -12.468 1.00 73.38 163 PHE A CA 1
ATOM 1269 C C . PHE A 1 163 ? 9.900 8.334 -12.490 1.00 73.38 163 PHE A C 1
ATOM 1271 O O . PHE A 1 163 ? 8.900 8.560 -11.814 1.00 73.38 163 PHE A O 1
ATOM 1278 N N . ALA A 1 164 ? 10.460 9.262 -13.269 1.00 78.94 164 ALA A N 1
ATOM 1279 C CA . ALA A 1 164 ? 9.925 10.611 -13.394 1.00 78.94 164 ALA A CA 1
ATOM 1280 C C . ALA A 1 164 ? 8.549 10.629 -14.078 1.00 78.94 164 ALA A C 1
ATOM 1282 O O . ALA A 1 164 ? 7.689 11.405 -13.667 1.00 78.94 164 ALA A O 1
ATOM 1283 N N . ARG A 1 165 ? 8.309 9.742 -15.054 1.00 78.75 165 ARG A N 1
ATOM 1284 C CA . ARG A 1 165 ? 6.981 9.558 -15.662 1.00 78.75 165 ARG A CA 1
ATOM 1285 C C . ARG A 1 165 ? 5.957 9.104 -14.640 1.00 78.75 165 ARG A C 1
ATOM 1287 O O . ARG A 1 165 ? 4.951 9.774 -14.484 1.00 78.75 165 ARG A O 1
ATOM 1294 N N . ASP A 1 166 ? 6.245 8.039 -13.893 1.00 72.25 166 ASP A N 1
ATOM 1295 C CA . ASP A 1 166 ? 5.323 7.531 -12.868 1.00 72.25 166 ASP A CA 1
ATOM 1296 C C . ASP A 1 166 ? 4.956 8.597 -11.837 1.00 72.25 166 ASP A C 1
ATOM 1298 O O . ASP A 1 166 ? 3.823 8.665 -11.363 1.00 72.25 166 ASP A O 1
ATOM 1302 N N . LEU A 1 167 ? 5.946 9.404 -11.446 1.00 72.19 167 LEU A N 1
ATOM 1303 C CA . LEU A 1 167 ? 5.734 10.481 -10.497 1.00 72.19 167 LEU A CA 1
ATOM 1304 C C . LEU A 1 167 ? 4.873 11.585 -11.113 1.00 72.19 167 LEU A C 1
ATOM 1306 O O . LEU A 1 167 ? 3.999 12.105 -10.432 1.00 72.19 167 LEU A O 1
ATOM 1310 N N . ALA A 1 168 ? 5.079 11.900 -12.393 1.00 75.94 168 ALA A N 1
ATOM 1311 C CA . ALA A 1 168 ? 4.249 12.853 -13.112 1.00 75.94 168 ALA A CA 1
ATOM 1312 C C . ALA A 1 168 ? 2.796 12.374 -13.255 1.00 75.94 168 ALA A C 1
ATOM 1314 O O . ALA A 1 168 ? 1.899 13.148 -12.944 1.00 75.94 168 ALA A O 1
ATOM 1315 N N . GLU A 1 169 ? 2.553 11.103 -13.600 1.00 72.44 169 GLU A N 1
ATOM 1316 C CA . GLU A 1 169 ? 1.194 10.522 -13.620 1.00 72.44 169 GLU A CA 1
ATOM 1317 C C . GLU A 1 169 ? 0.535 10.544 -12.236 1.00 72.44 169 GLU A C 1
ATOM 1319 O O . GLU A 1 169 ? -0.677 10.676 -12.108 1.00 72.44 169 GLU A O 1
ATOM 1324 N N . ALA A 1 170 ? 1.317 10.376 -11.166 1.00 67.62 170 ALA A N 1
ATOM 1325 C CA . ALA A 1 170 ? 0.777 10.401 -9.812 1.00 67.62 170 ALA A CA 1
ATOM 1326 C C . ALA A 1 170 ? 0.344 11.809 -9.370 1.00 67.62 170 ALA A C 1
ATOM 1328 O O . ALA A 1 170 ? -0.555 11.924 -8.536 1.00 67.62 170 ALA A O 1
ATOM 1329 N N . VAL A 1 171 ? 1.000 12.853 -9.886 1.00 71.00 171 VAL A N 1
ATOM 1330 C CA . VAL A 1 171 ? 0.687 14.260 -9.588 1.00 71.00 171 VAL A CA 1
ATOM 1331 C C . VAL A 1 171 ? -0.424 14.775 -10.499 1.00 71.00 171 VAL A C 1
ATOM 1333 O O . VAL A 1 171 ? -1.322 15.457 -10.019 1.00 71.00 171 VAL A O 1
ATOM 1336 N N . GLU A 1 172 ? -0.399 14.390 -11.774 1.00 71.94 172 GLU A N 1
ATOM 1337 C CA . GLU A 1 172 ? -1.388 14.749 -12.790 1.00 71.94 172 GLU A CA 1
ATOM 1338 C C . GLU A 1 172 ? -1.939 13.462 -13.428 1.00 71.94 172 GLU A C 1
ATOM 1340 O O . GLU A 1 172 ? -1.402 12.987 -14.430 1.00 71.94 172 GLU A O 1
ATOM 1345 N N . PRO A 1 173 ? -3.001 12.866 -12.853 1.00 59.81 173 PRO A N 1
ATOM 1346 C CA . PRO A 1 173 ? -3.552 11.576 -13.286 1.00 59.81 173 PRO A CA 1
ATOM 1347 C C . PRO A 1 173 ? -4.043 11.539 -14.735 1.00 59.81 173 PRO A C 1
ATOM 1349 O O . PRO A 1 173 ? -4.164 10.457 -15.311 1.00 59.81 173 PRO A O 1
ATOM 1352 N N . ASP A 1 174 ? -4.322 12.707 -15.313 1.00 60.19 174 ASP A N 1
ATOM 1353 C CA . ASP A 1 174 ? -4.746 12.861 -16.706 1.00 60.19 174 ASP A CA 1
ATOM 1354 C C . ASP A 1 174 ? -3.566 12.747 -17.694 1.00 60.19 174 ASP A C 1
ATOM 1356 O O . ASP A 1 174 ? -3.769 12.603 -18.902 1.00 60.19 174 ASP A O 1
ATOM 1360 N N . LEU A 1 175 ? -2.320 12.738 -17.199 1.00 59.66 175 LEU A N 1
ATOM 1361 C CA . LEU A 1 175 ? -1.160 12.292 -17.964 1.00 59.66 175 LEU A CA 1
ATOM 1362 C C . LEU A 1 175 ? -1.162 10.767 -18.032 1.00 59.66 175 LEU A C 1
ATOM 1364 O O . LEU A 1 175 ? -0.731 10.086 -17.108 1.00 59.66 175 LEU A O 1
ATOM 1368 N N . THR A 1 176 ? -1.631 10.202 -19.136 1.00 52.94 176 THR A N 1
ATOM 1369 C CA . THR A 1 176 ? -1.495 8.764 -19.388 1.00 52.94 176 THR A CA 1
ATOM 1370 C C . THR A 1 176 ? -0.243 8.488 -20.222 1.00 52.94 176 THR A C 1
ATOM 1372 O O . THR A 1 176 ? -0.217 8.852 -21.398 1.00 52.94 176 THR A O 1
ATOM 1375 N N . PHE A 1 177 ? 0.763 7.794 -19.674 1.00 53.00 177 PHE A N 1
ATOM 1376 C CA . PHE A 1 177 ? 1.893 7.236 -20.434 1.00 53.00 177 PHE A CA 1
ATOM 1377 C C . PHE A 1 177 ? 1.664 5.744 -20.699 1.00 53.00 177 PHE A C 1
ATOM 1379 O O . PHE A 1 177 ? 2.262 4.859 -20.082 1.00 53.00 177 PHE A O 1
ATOM 1386 N N . GLY A 1 178 ? 0.764 5.441 -21.633 1.00 39.81 178 GLY A N 1
ATOM 1387 C CA . GLY A 1 178 ? 0.575 4.077 -22.127 1.00 39.81 178 GLY A CA 1
ATOM 1388 C C . GLY A 1 178 ? 1.692 3.664 -23.097 1.00 39.81 178 GLY A C 1
ATOM 1389 O O . GLY A 1 178 ? 2.198 4.505 -23.845 1.00 39.81 178 GLY A O 1
ATOM 1390 N N . PRO A 1 179 ? 2.094 2.378 -23.150 1.00 35.47 179 PRO A N 1
ATOM 1391 C CA . PRO A 1 179 ? 2.902 1.878 -24.254 1.00 35.47 179 PRO A CA 1
ATOM 1392 C C . PRO A 1 179 ? 2.072 1.939 -25.547 1.00 35.47 179 PRO A C 1
ATOM 1394 O O . PRO A 1 179 ? 1.302 1.030 -25.840 1.00 35.47 179 PRO A O 1
ATOM 1397 N N . GLY A 1 180 ? 2.236 3.024 -26.307 1.00 44.16 180 GLY A N 1
ATOM 1398 C CA . GLY A 1 180 ? 1.597 3.226 -27.611 1.00 44.16 180 GLY A CA 1
ATOM 1399 C C . GLY A 1 180 ? 0.331 4.090 -27.628 1.00 44.16 180 GLY A C 1
ATOM 1400 O O . GLY A 1 180 ? -0.314 4.148 -28.672 1.00 44.16 180 GLY A O 1
ATOM 1401 N N . ASP A 1 181 ? -0.023 4.778 -26.539 1.00 40.41 181 ASP A N 1
ATOM 1402 C CA . ASP A 1 181 ? -1.208 5.646 -26.521 1.00 40.41 181 ASP A CA 1
ATOM 1403 C C . ASP A 1 181 ? -0.892 7.077 -26.986 1.00 40.41 181 ASP A C 1
ATOM 1405 O O . ASP A 1 181 ? 0.003 7.746 -26.475 1.00 40.41 181 ASP A O 1
ATOM 1409 N N . VAL A 1 182 ? -1.660 7.551 -27.972 1.00 39.94 182 VAL A N 1
ATOM 1410 C CA . VAL A 1 182 ? -1.675 8.946 -28.437 1.00 39.94 182 VAL A CA 1
ATOM 1411 C C . VAL A 1 182 ? -2.381 9.814 -27.381 1.00 39.94 182 VAL A C 1
ATOM 1413 O O . VAL A 1 182 ? -3.435 9.395 -26.892 1.00 39.94 182 VAL A O 1
ATOM 1416 N N . PRO A 1 183 ? -1.886 11.029 -27.057 1.00 38.28 183 PRO A N 1
ATOM 1417 C CA . PRO A 1 183 ? -2.494 11.884 -26.040 1.00 38.28 183 PRO A CA 1
ATOM 1418 C C . PRO A 1 183 ? -3.963 12.182 -26.361 1.00 38.28 183 PRO A C 1
ATOM 1420 O O . PRO A 1 183 ? -4.281 12.822 -27.368 1.00 38.28 183 PRO A O 1
ATOM 1423 N N . ARG A 1 184 ? -4.883 11.747 -25.495 1.00 43.78 184 ARG A N 1
ATOM 1424 C CA . ARG A 1 184 ? -6.297 12.131 -25.564 1.00 43.78 184 ARG A CA 1
ATOM 1425 C C . ARG A 1 184 ? -6.522 13.408 -24.766 1.00 43.78 184 ARG A C 1
ATOM 1427 O O . ARG A 1 184 ? -7.027 13.347 -23.662 1.00 43.78 184 ARG A O 1
ATOM 1434 N N . THR A 1 185 ? -6.119 14.527 -25.365 1.00 38.53 185 THR A N 1
ATOM 1435 C CA . THR A 1 185 ? -6.885 15.776 -25.564 1.00 38.53 185 THR A CA 1
ATOM 1436 C C . THR A 1 185 ? -5.921 16.940 -25.780 1.00 38.53 185 THR A C 1
ATOM 1438 O O . THR A 1 185 ? -5.136 17.263 -24.901 1.00 38.53 185 THR A O 1
ATOM 1441 N N . GLY A 1 186 ? -6.059 17.602 -26.932 1.00 37.16 186 GLY A N 1
ATOM 1442 C CA . GLY A 1 186 ? -5.816 19.039 -27.074 1.00 37.16 186 GLY A CA 1
ATOM 1443 C C . GLY A 1 186 ? -4.364 19.508 -27.184 1.00 37.16 186 GLY A C 1
ATOM 1444 O O . GLY A 1 186 ? -3.712 19.770 -26.188 1.00 37.16 186 GLY A O 1
ATOM 1445 N N . THR A 1 187 ? -3.940 19.758 -28.427 1.00 35.53 187 THR A N 1
ATOM 1446 C CA . THR A 1 187 ? -2.846 20.666 -28.836 1.00 35.53 187 THR A CA 1
ATOM 1447 C C . THR A 1 187 ? -1.419 20.322 -28.393 1.00 35.53 187 THR A C 1
ATOM 1449 O O . THR A 1 187 ? -0.964 20.758 -27.348 1.00 35.53 187 THR A O 1
ATOM 1452 N N . GLY A 1 188 ? -0.675 19.665 -29.294 1.00 42.41 188 GLY A N 1
ATOM 1453 C CA . GLY A 1 188 ? 0.793 19.668 -29.333 1.00 42.41 188 GLY A CA 1
ATOM 1454 C C . GLY A 1 188 ? 1.455 18.851 -28.225 1.00 42.41 188 GLY A C 1
ATOM 1455 O O . GLY A 1 188 ? 1.477 19.272 -27.080 1.00 42.41 188 GLY A O 1
ATOM 1456 N N . GLY A 1 189 ? 2.035 17.700 -28.578 1.00 49.50 189 GLY A N 1
ATOM 1457 C CA . GLY A 1 189 ? 2.733 16.781 -27.667 1.00 49.50 189 GLY A CA 1
ATOM 1458 C C . GLY A 1 189 ? 4.030 17.347 -27.080 1.00 49.50 189 GLY A C 1
ATOM 1459 O O . GLY A 1 189 ? 5.107 16.821 -27.333 1.00 49.50 189 GLY A O 1
ATOM 1460 N N . GLY A 1 190 ? 3.926 18.445 -26.338 1.00 57.62 190 GLY A N 1
ATOM 1461 C CA . GLY A 1 190 ? 4.992 19.091 -25.598 1.00 57.62 190 GLY A CA 1
ATOM 1462 C C . GLY A 1 190 ? 4.646 19.151 -24.116 1.00 57.62 190 GLY A C 1
ATOM 1463 O O . GLY A 1 190 ? 3.485 19.210 -23.718 1.00 57.62 190 GLY A O 1
ATOM 1464 N N . PHE A 1 191 ? 5.677 19.134 -23.286 1.00 67.69 191 PHE A N 1
ATOM 1465 C CA . PHE A 1 191 ? 5.549 19.268 -21.843 1.00 67.69 191 PHE A CA 1
ATOM 1466 C C . PHE A 1 191 ? 5.178 20.725 -21.508 1.00 67.69 191 PHE A C 1
ATOM 1468 O O . PHE A 1 191 ? 6.045 21.606 -21.564 1.00 67.69 191 PHE A O 1
ATOM 1475 N N . SER A 1 192 ? 3.888 20.987 -21.262 1.00 72.94 192 SER A N 1
ATOM 1476 C CA . SER A 1 192 ? 3.340 22.343 -21.109 1.00 72.94 192 SER A CA 1
ATOM 1477 C C . SER A 1 192 ? 3.899 23.060 -19.875 1.00 72.94 192 SER A C 1
ATOM 1479 O O . SER A 1 192 ? 4.245 22.426 -18.880 1.00 72.94 192 SER A O 1
ATOM 1481 N N . GLU A 1 193 ? 3.985 24.391 -19.923 1.00 75.69 193 GLU A N 1
ATOM 1482 C CA . GLU A 1 193 ? 4.500 25.182 -18.794 1.00 75.69 193 GLU A CA 1
ATOM 1483 C C . GLU A 1 193 ? 3.669 25.019 -17.506 1.00 75.69 193 GLU A C 1
ATOM 1485 O O . GLU A 1 193 ? 4.267 24.765 -16.461 1.00 75.69 193 GLU A O 1
ATOM 1490 N N . PRO A 1 194 ? 2.319 25.014 -17.552 1.00 77.06 194 PRO A N 1
ATOM 1491 C CA . PRO A 1 194 ? 1.507 24.752 -16.360 1.00 77.06 194 PRO A CA 1
ATOM 1492 C C . PRO A 1 194 ? 1.785 23.379 -15.739 1.00 77.06 194 PRO A C 1
ATOM 1494 O O . PRO A 1 194 ? 1.816 23.231 -14.518 1.00 77.06 194 PRO A O 1
ATOM 1497 N N . LEU A 1 195 ? 2.046 22.369 -16.576 1.00 73.94 195 LEU A N 1
ATOM 1498 C CA . LEU A 1 195 ? 2.419 21.046 -16.098 1.00 73.94 195 LEU A CA 1
ATOM 1499 C C . LEU A 1 195 ? 3.798 21.054 -15.420 1.00 73.94 195 LEU A C 1
ATOM 1501 O O . LEU A 1 195 ? 3.982 20.419 -14.381 1.00 73.94 195 LEU A O 1
ATOM 1505 N N . ARG A 1 196 ? 4.774 21.785 -15.977 1.00 79.00 196 ARG A N 1
ATOM 1506 C CA . ARG A 1 196 ? 6.095 21.952 -15.342 1.00 79.00 196 ARG A CA 1
ATOM 1507 C C . ARG A 1 196 ? 5.971 22.602 -13.977 1.00 79.00 196 ARG A C 1
ATOM 1509 O O . ARG A 1 196 ? 6.616 22.132 -13.045 1.00 79.00 196 ARG A O 1
ATOM 1516 N N . GLU A 1 197 ? 5.156 23.644 -13.866 1.00 82.38 197 GLU A N 1
ATOM 1517 C CA . GLU A 1 197 ? 4.927 24.355 -12.610 1.00 82.38 197 GLU A CA 1
ATOM 1518 C C . GLU A 1 197 ? 4.274 23.453 -11.561 1.00 82.38 197 GLU A C 1
ATOM 1520 O O . GLU A 1 197 ? 4.773 23.385 -10.439 1.00 82.38 197 GLU A O 1
ATOM 1525 N N . SER A 1 198 ? 3.232 22.697 -11.929 1.00 80.00 198 SER A N 1
ATOM 1526 C CA . SER A 1 198 ? 2.570 21.746 -11.020 1.00 80.00 198 SER A CA 1
ATOM 1527 C C . SER A 1 198 ? 3.552 20.697 -10.484 1.00 80.00 198 SER A C 1
ATOM 1529 O O . SER A 1 198 ? 3.692 20.497 -9.272 1.00 80.00 198 SER A O 1
ATOM 1531 N N . LEU A 1 199 ? 4.331 20.083 -11.380 1.00 81.69 199 LEU A N 1
ATOM 1532 C CA . LEU A 1 199 ? 5.317 19.071 -11.003 1.00 81.69 199 LEU A CA 1
ATOM 1533 C C . LEU A 1 199 ? 6.490 19.644 -10.204 1.00 81.69 199 LEU A C 1
ATOM 1535 O O . LEU A 1 199 ? 6.987 18.983 -9.287 1.00 81.69 199 LEU A O 1
ATOM 1539 N N . ALA A 1 200 ? 6.934 20.860 -10.527 1.00 83.81 200 ALA A N 1
ATOM 1540 C CA . ALA A 1 200 ? 7.972 21.554 -9.776 1.00 83.81 200 ALA A CA 1
ATOM 1541 C C . ALA A 1 200 ? 7.488 21.907 -8.366 1.00 83.81 200 ALA A C 1
ATOM 1543 O O . ALA A 1 200 ? 8.182 21.596 -7.400 1.00 83.81 200 ALA A O 1
ATOM 1544 N N . ALA A 1 201 ? 6.279 22.455 -8.230 1.00 84.31 201 ALA A N 1
ATOM 1545 C CA . ALA A 1 201 ? 5.670 22.769 -6.942 1.00 84.31 201 ALA A CA 1
ATOM 1546 C C . ALA A 1 201 ? 5.516 21.512 -6.074 1.00 84.31 201 ALA A C 1
ATOM 1548 O O . ALA A 1 201 ? 5.871 21.515 -4.891 1.00 84.31 201 ALA A O 1
ATOM 1549 N N . PHE A 1 202 ? 5.064 20.402 -6.667 1.00 83.31 202 PHE A N 1
ATOM 1550 C CA . PHE A 1 202 ? 5.031 19.115 -5.982 1.00 83.31 202 PHE A CA 1
ATOM 1551 C C . PHE A 1 202 ? 6.428 18.678 -5.521 1.00 83.31 202 PHE A C 1
ATOM 1553 O O . PHE A 1 202 ? 6.604 18.336 -4.350 1.00 83.31 202 PHE A O 1
ATOM 1560 N N . ALA A 1 203 ? 7.436 18.722 -6.396 1.00 83.56 203 ALA A N 1
ATOM 1561 C CA . ALA A 1 203 ? 8.800 18.321 -6.055 1.00 83.56 203 ALA A CA 1
ATOM 1562 C C . ALA A 1 203 ? 9.401 19.196 -4.939 1.00 83.56 203 ALA A C 1
ATOM 1564 O O . ALA A 1 203 ? 10.023 18.683 -4.007 1.00 83.56 203 ALA A O 1
ATOM 1565 N N . GLU A 1 204 ? 9.170 20.507 -4.986 1.00 83.56 204 GLU A N 1
ATOM 1566 C CA . GLU A 1 204 ? 9.613 21.455 -3.963 1.00 83.56 204 GLU A CA 1
ATOM 1567 C C . GLU A 1 204 ? 8.914 21.234 -2.620 1.00 83.56 204 GLU A C 1
ATOM 1569 O O . GLU A 1 204 ? 9.556 21.342 -1.569 1.00 83.56 204 GLU A O 1
ATOM 1574 N N . SER A 1 205 ? 7.642 20.818 -2.630 1.00 81.56 205 SER A N 1
ATOM 1575 C CA . SER A 1 205 ? 6.916 20.439 -1.410 1.00 81.56 205 SER A CA 1
ATOM 1576 C C . SER A 1 205 ? 7.568 19.270 -0.658 1.00 81.56 205 SER A C 1
ATOM 1578 O O . SER A 1 205 ? 7.320 19.089 0.536 1.00 81.56 205 SER A O 1
ATOM 1580 N N . LEU A 1 206 ? 8.447 18.502 -1.320 1.00 78.62 206 LEU A N 1
ATOM 1581 C CA . LEU A 1 206 ? 9.177 17.390 -0.714 1.00 78.62 206 LEU A CA 1
ATOM 1582 C C . LEU A 1 206 ? 10.486 17.820 -0.022 1.00 78.62 206 LEU A C 1
ATOM 1584 O O . LEU A 1 206 ? 11.031 17.074 0.797 1.00 78.62 206 LEU A O 1
ATOM 1588 N N . LEU A 1 207 ? 10.998 19.025 -0.299 1.00 76.75 207 LEU A N 1
ATOM 1589 C CA . LEU A 1 207 ? 12.249 19.535 0.282 1.00 76.75 207 LEU A CA 1
ATOM 1590 C C . LEU A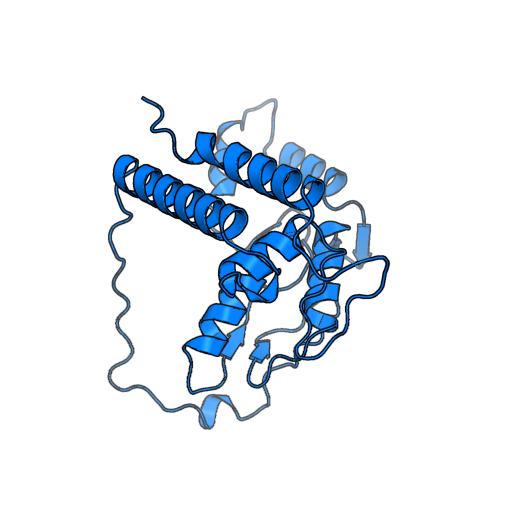 1 207 ? 12.253 19.633 1.820 1.00 76.75 207 LEU A C 1
ATOM 1592 O O . LEU A 1 207 ? 13.311 19.384 2.412 1.00 76.75 207 LEU A O 1
ATOM 1596 N N . PRO A 1 208 ? 11.138 19.953 2.512 1.00 77.12 208 PRO A N 1
ATOM 1597 C CA . PRO A 1 208 ? 11.074 19.922 3.972 1.00 77.12 208 PRO A CA 1
ATOM 1598 C C . PRO A 1 208 ? 11.416 18.553 4.576 1.00 77.12 208 PRO A C 1
ATOM 1600 O O . PRO A 1 208 ? 12.054 18.509 5.625 1.00 77.12 208 PRO A O 1
ATOM 1603 N N . PHE A 1 209 ? 11.099 17.444 3.898 1.00 65.38 209 PHE A N 1
ATOM 1604 C CA . PHE A 1 209 ? 11.468 16.091 4.347 1.00 65.38 209 PHE A CA 1
ATOM 1605 C C . PHE A 1 209 ? 12.970 15.794 4.183 1.00 65.38 209 PHE A C 1
ATOM 1607 O O . PHE A 1 209 ? 13.493 14.852 4.776 1.00 65.38 209 PHE A O 1
ATOM 1614 N N . GLY A 1 210 ? 13.681 16.616 3.404 1.00 60.91 210 GLY A N 1
ATOM 1615 C CA . GLY A 1 210 ? 15.139 16.630 3.274 1.00 60.91 210 GLY A CA 1
ATOM 1616 C C . GLY A 1 210 ? 15.832 17.628 4.211 1.00 60.91 210 GLY A C 1
ATOM 1617 O O . GLY A 1 210 ? 16.986 18.009 3.970 1.00 60.91 210 GLY A O 1
ATOM 1618 N N . ARG A 1 211 ? 15.145 18.124 5.247 1.00 64.88 211 ARG A N 1
ATOM 1619 C CA . ARG A 1 211 ? 15.755 18.942 6.301 1.00 64.88 211 ARG A CA 1
ATOM 1620 C C . ARG A 1 211 ? 16.160 18.047 7.467 1.00 64.88 211 ARG A C 1
ATOM 1622 O O . ARG A 1 211 ? 15.362 17.281 7.990 1.00 64.88 211 ARG A O 1
ATOM 1629 N N . THR A 1 212 ? 17.409 18.172 7.896 1.00 55.19 212 THR A N 1
ATOM 1630 C CA . THR A 1 212 ? 17.839 17.705 9.212 1.00 55.19 212 THR A CA 1
ATOM 1631 C C . THR A 1 212 ? 17.212 18.643 10.242 1.00 55.19 212 THR A C 1
ATOM 1633 O O . THR A 1 212 ? 17.681 19.772 10.402 1.00 55.19 212 THR A O 1
ATOM 1636 N N . SER A 1 213 ? 16.121 18.236 10.889 1.00 55.84 213 SER A N 1
ATOM 1637 C CA . SER A 1 213 ? 15.702 18.881 12.135 1.00 55.84 213 SER A CA 1
ATOM 1638 C C . SER A 1 213 ? 16.851 18.735 13.137 1.00 55.84 213 SER A C 1
ATOM 1640 O O . SER A 1 213 ? 17.341 17.620 13.328 1.00 55.84 213 SER A O 1
ATOM 1642 N N . ARG A 1 214 ? 17.333 19.867 13.664 1.00 44.41 214 ARG A N 1
ATOM 1643 C CA . ARG A 1 214 ? 18.288 19.898 14.780 1.00 44.41 214 ARG A CA 1
ATOM 1644 C C . ARG A 1 214 ? 17.644 19.339 16.039 1.00 44.41 214 ARG A C 1
ATOM 1646 O O . ARG A 1 214 ? 16.419 19.546 16.184 1.00 44.41 214 ARG A O 1
#